Protein AF-A0A7Y3U0F1-F1 (afdb_monomer_lite)

Secondary structure (DSSP, 8-state):
------EEEESSEEEE-SEEEE-SSS-EEEEESEEEE-TTEEEE--SSSSPPPEEEEE--------S--TTSEEEEEEEEEEEESS-EEEESSEEEEEEEES---EEE---SS-----TTSHHHHHHHTTTTTSEEEEEEEEEEEEEE-TT-EEEESS-EEEEEEEEEEEEE--SS-BSEEEEEEEEEEEEEEEE-SEEEESS-EEEEEEEEEEEEEEE-PBPBTTB-EEEEEEEEEEEEEEEE-TT-EEEESS-EEEEEEEEEEEEEEE--B-PPP-----PPPPP---

Structure (mmCIF, N/CA/C/O backbone):
data_AF-A0A7Y3U0F1-F1
#
_entry.id   AF-A0A7Y3U0F1-F1
#
loop_
_atom_site.group_PDB
_atom_site.id
_atom_site.type_symbol
_atom_site.label_atom_id
_atom_site.label_alt_id
_atom_site.label_comp_id
_atom_site.label_asym_id
_atom_site.label_entity_id
_atom_site.label_seq_id
_atom_site.pdbx_PDB_ins_code
_atom_site.Cartn_x
_atom_site.Cartn_y
_atom_site.Cartn_z
_atom_site.occupancy
_atom_site.B_iso_or_equiv
_atom_site.auth_seq_id
_atom_site.auth_comp_id
_atom_site.auth_asym_id
_atom_site.auth_atom_id
_atom_site.pdbx_PDB_model_num
ATOM 1 N N . MET A 1 1 ? -2.266 -0.050 39.330 1.00 50.53 1 MET A N 1
ATOM 2 C CA . MET A 1 1 ? -1.447 0.175 38.129 1.00 50.53 1 MET A CA 1
ATOM 3 C C . MET A 1 1 ? -1.643 -1.052 37.270 1.00 50.53 1 MET A C 1
ATOM 5 O O . MET A 1 1 ? -1.088 -2.091 37.603 1.00 50.53 1 MET A O 1
ATOM 9 N N . THR A 1 2 ? -2.544 -0.980 36.297 1.00 53.41 2 THR A N 1
ATOM 10 C CA . THR A 1 2 ? -2.568 -1.939 35.190 1.00 53.41 2 THR A CA 1
ATOM 11 C C . THR A 1 2 ? -1.310 -1.678 34.367 1.00 53.41 2 THR A C 1
ATOM 13 O O . THR A 1 2 ? -0.956 -0.528 34.115 1.00 53.41 2 THR A O 1
ATOM 16 N N . THR A 1 3 ? -0.543 -2.724 34.095 1.00 60.25 3 THR A N 1
ATOM 17 C CA . THR A 1 3 ? 0.648 -2.648 33.249 1.00 60.25 3 THR A CA 1
ATOM 18 C C . THR A 1 3 ? 0.181 -2.730 31.804 1.00 60.25 3 THR A C 1
ATOM 20 O O . THR A 1 3 ? -0.265 -3.797 31.395 1.00 60.25 3 THR A O 1
ATOM 23 N N . SER A 1 4 ? 0.258 -1.617 31.077 1.00 75.25 4 SER A N 1
ATOM 24 C CA . SER A 1 4 ? 0.147 -1.614 29.616 1.00 75.25 4 SER A CA 1
ATOM 25 C C . SER A 1 4 ? 1.378 -2.335 29.043 1.00 75.25 4 SER A C 1
ATOM 27 O O . SER A 1 4 ? 2.484 -2.182 29.576 1.00 75.25 4 SER A O 1
ATOM 29 N N . ASN A 1 5 ? 1.172 -3.193 28.042 1.00 82.31 5 ASN A N 1
ATOM 30 C CA . ASN A 1 5 ? 2.247 -3.937 27.386 1.00 82.31 5 ASN A CA 1
ATOM 31 C C . ASN A 1 5 ? 2.184 -3.716 25.880 1.00 82.31 5 ASN A C 1
ATOM 33 O O . ASN A 1 5 ? 1.159 -3.999 25.267 1.00 82.31 5 ASN A O 1
ATOM 37 N N . ASP A 1 6 ? 3.303 -3.311 25.291 1.00 92.44 6 ASP A N 1
ATOM 38 C CA . ASP A 1 6 ? 3.421 -3.224 23.841 1.00 92.44 6 ASP A CA 1
ATOM 39 C C . ASP A 1 6 ? 3.623 -4.623 23.242 1.00 92.44 6 ASP A C 1
ATOM 41 O O . ASP A 1 6 ? 4.387 -5.443 23.768 1.00 92.44 6 ASP A O 1
ATOM 45 N N . LEU A 1 7 ? 2.959 -4.894 22.121 1.00 95.31 7 LEU A N 1
ATOM 46 C CA . LEU A 1 7 ? 3.062 -6.148 21.383 1.00 95.31 7 LEU A CA 1
ATOM 47 C C . LEU A 1 7 ? 3.432 -5.878 19.923 1.00 95.31 7 LEU A C 1
ATOM 49 O O . LEU A 1 7 ? 2.726 -5.175 19.205 1.00 95.31 7 LEU A O 1
ATOM 53 N N . LEU A 1 8 ? 4.521 -6.503 19.474 1.00 95.94 8 LEU A N 1
ATOM 54 C CA . LEU A 1 8 ? 4.950 -6.513 18.078 1.00 95.94 8 LEU A CA 1
ATOM 55 C C . LEU A 1 8 ? 4.838 -7.930 17.512 1.00 95.94 8 LEU A C 1
ATOM 57 O O . LEU A 1 8 ? 5.484 -8.857 18.005 1.00 95.94 8 LEU A O 1
ATOM 61 N N . LEU A 1 9 ? 4.056 -8.080 16.448 1.00 94.62 9 LEU A N 1
ATOM 62 C CA . LEU A 1 9 ? 3.980 -9.286 15.631 1.00 94.62 9 LEU A CA 1
ATOM 63 C C . LEU A 1 9 ? 4.680 -9.011 14.302 1.00 94.62 9 LEU A C 1
ATOM 65 O O . LEU A 1 9 ? 4.339 -8.056 13.613 1.00 94.62 9 LEU A O 1
ATOM 69 N N . THR A 1 10 ? 5.652 -9.842 13.932 1.00 94.19 10 THR A N 1
ATOM 70 C CA . THR A 1 10 ? 6.385 -9.692 12.670 1.00 94.19 10 THR A CA 1
ATOM 71 C C . THR A 1 10 ? 6.522 -11.024 11.945 1.00 94.19 10 THR A C 1
ATOM 73 O O . THR A 1 10 ? 6.704 -12.067 12.580 1.00 94.19 10 THR A O 1
ATOM 76 N N . GLY A 1 11 ? 6.433 -11.003 10.619 1.00 89.31 11 GLY A N 1
ATOM 77 C CA . GLY A 1 11 ? 6.634 -12.176 9.773 1.00 89.31 11 GLY A CA 1
ATOM 78 C C . GLY A 1 11 ? 6.435 -11.856 8.297 1.00 89.31 11 GLY A C 1
ATOM 79 O O . GLY A 1 11 ? 6.079 -10.742 7.949 1.00 89.31 11 GLY A O 1
ATOM 80 N N . ASP A 1 12 ? 6.632 -12.830 7.411 1.00 87.81 12 ASP A N 1
ATOM 81 C CA . ASP A 1 12 ? 6.326 -12.634 5.983 1.00 87.81 12 ASP A CA 1
ATOM 82 C C . ASP A 1 12 ? 4.816 -12.520 5.746 1.00 87.81 12 ASP A C 1
ATOM 84 O O . ASP A 1 12 ? 4.350 -11.693 4.964 1.00 87.81 12 ASP A O 1
ATOM 88 N N . ALA A 1 13 ? 4.049 -13.318 6.487 1.00 92.31 13 ALA A N 1
ATOM 89 C CA . ALA A 1 13 ? 2.604 -13.232 6.560 1.00 92.31 13 ALA A CA 1
ATOM 90 C C . ALA A 1 13 ? 2.150 -13.389 8.013 1.00 92.31 13 ALA A C 1
ATOM 92 O O . ALA A 1 13 ? 2.635 -14.272 8.727 1.00 92.31 13 ALA A O 1
ATOM 93 N N . VAL A 1 14 ? 1.199 -12.563 8.437 1.00 95.62 14 VAL A N 1
ATOM 94 C CA . VAL A 1 14 ? 0.548 -12.660 9.745 1.00 95.62 14 VAL A CA 1
ATOM 95 C C . VAL A 1 14 ? -0.943 -12.878 9.530 1.00 95.62 14 VAL A C 1
ATOM 97 O O . VAL A 1 14 ? -1.599 -12.131 8.808 1.00 95.62 14 VAL A O 1
ATOM 100 N N . ARG A 1 15 ? -1.475 -13.919 10.171 1.00 96.00 15 ARG A N 1
ATOM 101 C CA . ARG A 1 15 ? -2.895 -14.268 10.155 1.00 96.00 15 ARG A CA 1
ATOM 102 C C . ARG A 1 15 ? -3.401 -14.280 11.593 1.00 96.00 15 ARG A C 1
ATOM 104 O O . ARG A 1 15 ? -2.878 -15.043 12.403 1.00 96.00 15 ARG A O 1
ATOM 111 N N . ILE A 1 16 ? -4.382 -13.437 11.896 1.00 95.56 16 ILE A N 1
ATOM 112 C CA . ILE A 1 16 ? -5.037 -13.355 13.203 1.00 95.56 16 ILE A CA 1
ATOM 113 C C . ILE A 1 16 ? -6.504 -13.723 13.010 1.00 95.56 16 ILE A C 1
ATOM 115 O O . ILE A 1 16 ? -7.217 -13.070 12.252 1.00 95.56 16 ILE A O 1
ATOM 119 N N . GLU A 1 17 ? -6.940 -14.786 13.672 1.00 93.19 17 GLU A N 1
ATOM 120 C CA . GLU A 1 17 ? -8.292 -15.329 13.565 1.00 93.19 17 GLU A CA 1
ATOM 121 C C . GLU A 1 17 ? -8.727 -15.879 14.909 1.00 93.19 17 GLU A C 1
ATOM 123 O O . GLU A 1 17 ? -7.949 -16.592 15.545 1.00 93.19 17 GLU A O 1
ATOM 128 N N . GLY A 1 18 ? -9.978 -15.610 15.280 1.00 84.19 18 GLY A N 1
ATOM 129 C CA . GLY A 1 18 ? -10.584 -16.121 16.500 1.00 84.19 18 GLY A CA 1
ATOM 130 C C . GLY A 1 18 ? -9.912 -15.627 17.787 1.00 84.19 18 GLY A C 1
ATOM 131 O O . GLY A 1 18 ? -8.798 -16.016 18.131 1.00 84.19 18 GLY A O 1
ATOM 132 N N . GLY A 1 19 ? -10.654 -14.853 18.573 1.00 88.94 19 GLY A N 1
ATOM 133 C CA . GLY A 1 19 ? -10.256 -14.445 19.919 1.00 88.94 19 GLY A CA 1
ATOM 134 C C . GLY A 1 19 ? -9.631 -13.057 19.985 1.00 88.94 19 GLY A C 1
ATOM 135 O O . GLY A 1 19 ? -9.636 -12.306 19.011 1.00 88.94 19 GLY A O 1
ATOM 136 N N . ASP A 1 20 ? -9.101 -12.734 21.164 1.00 92.94 20 ASP A N 1
ATOM 137 C CA . ASP A 1 20 ? -8.814 -11.351 21.538 1.00 92.94 20 ASP A CA 1
ATOM 138 C C . ASP A 1 20 ? -7.311 -11.144 21.764 1.00 92.94 20 ASP A C 1
ATOM 140 O O . ASP A 1 20 ? -6.676 -11.866 22.542 1.00 92.94 20 ASP A O 1
ATOM 144 N N . ILE A 1 21 ? -6.742 -10.125 21.120 1.00 94.12 21 ILE A N 1
ATOM 145 C CA . ILE A 1 21 ? -5.421 -9.587 21.450 1.00 94.12 21 ILE A CA 1
ATOM 146 C C . ILE A 1 21 ? -5.638 -8.277 22.196 1.00 94.12 21 ILE A C 1
ATOM 148 O O . ILE A 1 21 ? -6.105 -7.301 21.613 1.00 94.12 21 ILE A O 1
ATOM 152 N N . VAL A 1 22 ? -5.279 -8.261 23.481 1.00 93.56 22 VAL A N 1
ATOM 153 C CA . VAL A 1 22 ? -5.485 -7.113 24.369 1.00 93.56 22 VAL A CA 1
ATOM 154 C C . VAL A 1 22 ? -4.154 -6.636 24.941 1.00 93.56 22 VAL A C 1
ATOM 156 O O . VAL A 1 22 ? -3.380 -7.444 25.457 1.00 93.56 22 VAL A O 1
ATOM 159 N N . THR A 1 23 ? -3.893 -5.331 24.862 1.00 93.25 23 THR A N 1
ATOM 160 C CA . THR A 1 23 ? -2.665 -4.702 25.392 1.00 93.25 23 THR A CA 1
ATOM 161 C C . THR A 1 23 ? -2.907 -3.802 26.612 1.00 93.25 23 THR A C 1
ATOM 163 O O . THR A 1 23 ? -1.944 -3.292 27.190 1.00 93.25 23 THR A O 1
ATOM 166 N N . ASP A 1 24 ? -4.169 -3.614 27.026 1.00 90.56 24 ASP A N 1
ATOM 167 C CA . ASP A 1 24 ? -4.594 -2.808 28.185 1.00 90.56 24 ASP A CA 1
ATOM 168 C C . ASP A 1 24 ? -4.010 -1.375 28.183 1.00 90.56 24 ASP A C 1
ATOM 170 O O . ASP A 1 24 ? -3.477 -0.893 29.190 1.00 90.56 24 ASP A O 1
ATOM 174 N N . GLY A 1 25 ? -4.084 -0.688 27.035 1.00 90.69 25 GLY A N 1
ATOM 175 C CA . GLY A 1 25 ? -3.514 0.653 26.831 1.00 90.69 25 GLY A CA 1
ATOM 176 C C . GLY A 1 25 ? -2.094 0.677 26.253 1.00 90.69 25 GLY A C 1
ATOM 177 O O . GLY A 1 25 ? -1.490 1.743 26.192 1.00 90.69 25 GLY A O 1
ATOM 178 N N . GLY A 1 26 ? -1.513 -0.477 25.907 1.00 93.81 26 GLY A N 1
ATOM 179 C CA . GLY A 1 26 ? -0.233 -0.572 25.186 1.00 93.81 26 GLY A CA 1
ATOM 180 C C . GLY A 1 26 ? -0.407 -0.579 23.672 1.00 93.81 26 GLY A C 1
ATOM 181 O O . GLY A 1 26 ? -1.515 -0.782 23.174 1.00 93.81 26 GLY A O 1
ATOM 182 N N . ASP A 1 27 ? 0.675 -0.400 22.928 1.00 96.56 27 ASP A N 1
ATOM 183 C CA . ASP A 1 27 ? 0.607 -0.406 21.467 1.00 96.56 27 ASP A CA 1
ATOM 184 C C . ASP A 1 27 ? 0.569 -1.839 20.912 1.00 96.56 27 ASP A C 1
ATOM 186 O O . ASP A 1 27 ? 1.259 -2.738 21.396 1.00 96.56 27 ASP A O 1
ATOM 190 N N . LEU A 1 28 ? -0.207 -2.060 19.850 1.00 97.62 28 LEU A N 1
ATOM 191 C CA . LEU A 1 28 ? -0.193 -3.296 19.068 1.00 97.62 28 LEU A CA 1
ATOM 192 C C . LEU A 1 28 ? 0.278 -2.982 17.654 1.00 97.62 28 LEU A C 1
ATOM 194 O O . LEU A 1 28 ? -0.382 -2.250 16.922 1.00 97.62 28 LEU A O 1
ATOM 198 N N . THR A 1 29 ? 1.408 -3.555 17.253 1.00 98.06 29 THR A N 1
ATOM 199 C CA . THR A 1 29 ? 1.950 -3.411 15.899 1.00 98.06 29 THR A CA 1
ATOM 200 C C . THR A 1 29 ? 2.061 -4.771 15.222 1.00 98.06 29 THR A C 1
ATOM 202 O O . THR A 1 29 ? 2.608 -5.719 15.785 1.00 98.06 29 THR A O 1
ATOM 205 N N . VAL A 1 30 ? 1.560 -4.862 13.993 1.00 97.62 30 VAL A N 1
ATOM 206 C CA . VAL A 1 30 ? 1.693 -6.024 13.114 1.00 97.62 30 VAL A CA 1
ATOM 207 C C . VAL A 1 30 ? 2.452 -5.596 11.867 1.00 97.62 30 VAL A C 1
ATOM 209 O O . VAL A 1 30 ? 1.999 -4.705 11.158 1.00 97.62 30 VAL A O 1
ATOM 212 N N . GLU A 1 31 ? 3.588 -6.230 11.583 1.00 96.75 31 GLU A N 1
ATOM 213 C CA . GLU A 1 31 ? 4.415 -5.938 10.408 1.00 96.75 31 GLU A CA 1
ATOM 214 C C . GLU A 1 31 ? 4.624 -7.193 9.559 1.00 96.75 31 GLU A C 1
ATOM 216 O O . GLU A 1 31 ? 5.234 -8.163 10.016 1.00 96.75 31 GLU A O 1
ATOM 221 N N . ALA A 1 32 ? 4.130 -7.185 8.321 1.00 93.81 32 ALA A N 1
ATOM 222 C CA . ALA A 1 32 ? 4.307 -8.300 7.389 1.00 93.81 32 ALA A CA 1
ATOM 223 C C . ALA A 1 32 ? 4.171 -7.877 5.924 1.00 93.81 32 ALA A C 1
ATOM 225 O O . ALA A 1 32 ? 3.792 -6.750 5.653 1.00 93.81 32 ALA A O 1
ATOM 226 N N . ALA A 1 33 ? 4.443 -8.754 4.956 1.00 90.81 33 ALA A N 1
ATOM 227 C CA . ALA A 1 33 ? 4.068 -8.478 3.563 1.00 90.81 33 ALA A CA 1
ATOM 228 C C . ALA A 1 33 ? 2.561 -8.703 3.339 1.00 90.81 33 ALA A C 1
ATOM 230 O O . ALA A 1 33 ? 1.914 -7.948 2.614 1.00 90.81 33 ALA A O 1
ATOM 231 N N . ALA A 1 34 ? 1.998 -9.712 4.012 1.00 94.25 34 ALA A N 1
ATOM 232 C CA . ALA A 1 34 ? 0.569 -10.006 4.014 1.00 94.25 34 ALA A CA 1
ATOM 233 C C . ALA A 1 34 ? 0.014 -10.035 5.446 1.00 94.25 34 ALA A C 1
ATOM 235 O O . ALA A 1 34 ? 0.485 -10.805 6.285 1.00 94.25 34 ALA A O 1
ATOM 236 N N . ILE A 1 35 ? -1.005 -9.225 5.723 1.00 97.88 35 ILE A N 1
ATOM 237 C CA . ILE A 1 35 ? -1.707 -9.175 7.009 1.00 97.88 35 ILE A CA 1
ATOM 238 C C . ILE A 1 35 ? -3.166 -9.549 6.777 1.00 97.88 35 ILE A C 1
ATOM 240 O O . ILE A 1 35 ? -3.856 -8.936 5.968 1.00 97.88 35 ILE A O 1
ATOM 244 N N . TYR A 1 36 ? -3.644 -10.539 7.518 1.00 97.94 36 TYR A N 1
ATOM 245 C CA . TYR A 1 36 ? -5.044 -10.935 7.521 1.00 97.94 36 TYR A CA 1
ATOM 246 C C . TYR A 1 36 ? -5.585 -10.912 8.949 1.00 97.94 36 TYR A C 1
ATOM 248 O O . TYR A 1 36 ? -5.035 -11.580 9.830 1.00 97.94 36 TYR A O 1
ATOM 256 N N . VAL A 1 37 ? -6.670 -10.169 9.162 1.00 97.38 37 VAL A N 1
ATOM 257 C CA . VAL A 1 37 ? -7.433 -10.130 10.414 1.00 97.38 37 VAL A CA 1
ATOM 258 C C . VAL A 1 37 ? -8.853 -10.606 10.111 1.00 97.38 37 VAL A C 1
ATOM 260 O O . VAL A 1 37 ? -9.645 -9.903 9.481 1.00 97.38 37 VAL A O 1
ATOM 263 N N . GLY A 1 38 ? -9.127 -11.849 10.490 1.00 92.69 38 GLY A N 1
ATOM 264 C CA . GLY A 1 38 ? -10.311 -12.589 10.066 1.00 92.69 38 GLY A CA 1
ATOM 265 C C . GLY A 1 38 ? -11.421 -12.666 11.100 1.00 92.69 38 GLY A C 1
ATOM 266 O O . GLY A 1 38 ? -11.477 -11.902 12.063 1.00 92.69 38 GLY A O 1
ATOM 267 N N . GLU A 1 39 ? -12.311 -13.629 10.870 1.00 88.69 39 GLU A N 1
ATOM 268 C CA . GLU A 1 39 ? -13.545 -13.821 11.626 1.00 88.69 39 GLU A CA 1
ATOM 269 C C . GLU A 1 39 ? -13.311 -13.911 13.141 1.00 88.69 39 GLU A C 1
ATOM 271 O O . GLU A 1 39 ? -12.427 -14.628 13.628 1.00 88.69 39 GLU A O 1
ATOM 276 N N . ALA A 1 40 ? -14.140 -13.170 13.882 1.00 86.25 40 ALA A N 1
ATOM 277 C CA . ALA A 1 40 ? -14.180 -13.155 15.343 1.00 86.25 40 ALA A CA 1
ATOM 278 C C . ALA A 1 40 ? -12.853 -12.776 16.027 1.00 86.25 40 ALA A C 1
ATOM 280 O O . ALA A 1 40 ? -12.649 -13.126 17.192 1.00 86.25 40 ALA A O 1
ATOM 281 N N . ALA A 1 41 ? -11.952 -12.085 15.322 1.00 96.00 41 ALA A N 1
ATOM 282 C CA . ALA A 1 41 ? -10.780 -11.472 15.929 1.00 96.00 41 ALA A CA 1
ATOM 283 C C . ALA A 1 41 ? -11.146 -10.111 16.543 1.00 96.00 41 ALA A C 1
ATOM 285 O O . ALA A 1 41 ? -11.730 -9.258 15.869 1.00 96.00 41 ALA A O 1
ATOM 286 N N . GLU A 1 42 ? -10.758 -9.887 17.798 1.00 96.94 42 GLU A N 1
ATOM 287 C CA . GLU A 1 42 ? -10.769 -8.565 18.425 1.00 96.94 42 GLU A CA 1
ATOM 288 C C . GLU A 1 42 ? -9.328 -8.115 18.696 1.00 96.94 42 GLU A C 1
ATOM 290 O O . GLU A 1 42 ? -8.587 -8.769 19.430 1.00 96.94 42 GLU A O 1
ATOM 295 N N . LEU A 1 43 ? -8.915 -6.988 18.113 1.00 97.19 43 LEU A N 1
ATOM 296 C CA . LEU A 1 43 ? -7.647 -6.338 18.452 1.00 97.19 43 LEU A CA 1
ATOM 297 C C . LEU A 1 43 ? -7.964 -5.103 19.286 1.00 97.19 43 LEU A C 1
ATOM 299 O O . LEU A 1 43 ? -8.553 -4.152 18.773 1.00 97.19 43 LEU A O 1
ATOM 303 N N . ASN A 1 44 ? -7.597 -5.121 20.563 1.00 96.31 44 ASN A N 1
ATOM 304 C CA . ASN A 1 44 ? -8.012 -4.106 21.517 1.00 96.31 44 ASN A CA 1
ATOM 305 C C . ASN A 1 44 ? -6.820 -3.517 22.273 1.00 96.31 44 ASN A C 1
ATOM 307 O O . ASN A 1 44 ? -6.224 -4.154 23.141 1.00 96.31 44 ASN A O 1
ATOM 311 N N . THR A 1 45 ? -6.499 -2.268 21.959 1.00 95.94 45 THR A N 1
ATOM 312 C CA . THR A 1 45 ? -5.456 -1.503 22.645 1.00 95.94 45 THR A CA 1
ATOM 313 C C . THR A 1 45 ? -6.002 -0.504 23.659 1.00 95.94 45 THR A C 1
ATOM 315 O O . THR A 1 45 ? -5.250 0.292 24.219 1.00 95.94 45 THR A O 1
ATOM 318 N N . GLN A 1 46 ? -7.305 -0.541 23.939 1.00 92.62 46 GLN A N 1
ATOM 319 C CA . GLN A 1 46 ? -7.954 0.280 24.961 1.00 92.62 46 GLN A CA 1
ATOM 320 C C . GLN A 1 46 ? -7.814 -0.373 26.348 1.00 92.62 46 GLN A C 1
ATOM 322 O O . GLN A 1 46 ? -7.571 -1.574 26.464 1.00 92.62 46 GLN A O 1
ATOM 327 N N . GLY A 1 47 ? -7.998 0.403 27.424 1.00 80.69 47 GLY A N 1
ATOM 328 C CA . GLY A 1 47 ? -8.137 -0.159 28.784 1.00 80.69 47 GLY A CA 1
ATOM 329 C C . GLY A 1 47 ? -7.008 0.117 29.788 1.00 80.69 47 GLY A C 1
ATOM 330 O O . GLY A 1 47 ? -6.931 -0.554 30.820 1.00 80.69 47 GLY A O 1
ATOM 331 N N . GLY A 1 48 ? -6.170 1.128 29.548 1.00 77.06 48 GLY A N 1
ATOM 332 C CA . GLY A 1 48 ? -5.120 1.581 30.468 1.00 77.06 48 GLY A CA 1
ATOM 333 C C . GLY A 1 48 ? -5.428 2.909 31.171 1.00 77.06 48 GLY A C 1
ATOM 334 O O . GLY A 1 48 ? -6.578 3.259 31.436 1.00 77.06 48 GLY A O 1
ATOM 335 N N . SER A 1 49 ? -4.374 3.670 31.492 1.00 79.06 49 SER A N 1
ATOM 336 C CA . SER A 1 49 ? -4.513 5.102 31.811 1.00 79.06 49 SER A CA 1
ATOM 337 C C . SER A 1 49 ? -4.826 5.948 30.574 1.00 79.06 49 SER A C 1
ATOM 339 O O . SER A 1 49 ? -5.375 7.036 30.719 1.00 79.06 49 SER A O 1
ATOM 341 N N . GLU A 1 50 ? -4.459 5.441 29.395 1.00 87.31 50 GLU A N 1
ATOM 342 C CA . GLU A 1 50 ? -4.669 6.008 28.060 1.00 87.31 50 GLU A CA 1
ATOM 343 C C . GLU A 1 50 ? -4.911 4.841 27.079 1.00 87.31 50 GLU A C 1
ATOM 345 O O . GLU A 1 50 ? -4.585 3.693 27.402 1.00 87.31 50 GLU A O 1
ATOM 350 N N . ASP A 1 51 ? -5.507 5.123 25.917 1.00 93.31 51 ASP A N 1
ATOM 351 C CA . ASP A 1 51 ? -5.717 4.129 24.857 1.00 93.31 51 ASP A CA 1
ATOM 352 C C . ASP A 1 51 ? -4.475 4.051 23.953 1.00 93.31 51 ASP A C 1
ATOM 354 O O . ASP A 1 51 ? -4.002 5.078 23.464 1.00 93.31 51 ASP A O 1
ATOM 358 N N . GLY A 1 52 ? -3.962 2.841 23.708 1.00 94.81 52 GLY A N 1
ATOM 359 C CA . GLY A 1 52 ? -2.780 2.612 22.869 1.00 94.81 52 GLY A CA 1
ATOM 360 C C . GLY A 1 52 ? -3.087 2.650 21.370 1.00 94.81 52 GLY A C 1
ATOM 361 O O . GLY A 1 52 ? -4.247 2.582 20.952 1.00 94.81 52 GLY A O 1
ATOM 362 N N . GLN A 1 53 ? -2.059 2.722 20.530 1.00 97.06 53 GLN A N 1
ATOM 363 C CA . GLN A 1 53 ? -2.186 2.679 19.074 1.00 97.06 53 GLN A CA 1
ATOM 364 C C . GLN A 1 53 ? -2.249 1.240 18.548 1.00 97.06 53 GLN A C 1
ATOM 366 O O . GLN A 1 53 ? -1.507 0.364 18.986 1.00 97.06 53 GLN A O 1
ATOM 371 N N . LEU A 1 54 ? -3.077 1.021 17.528 1.00 98.38 54 LEU A N 1
ATOM 372 C CA . LEU A 1 54 ? -3.057 -0.178 16.698 1.00 98.38 54 LEU A CA 1
ATOM 373 C C . LEU A 1 54 ? -2.465 0.150 15.322 1.00 98.38 54 LEU A C 1
ATOM 375 O O . LEU A 1 54 ? -2.987 1.017 14.623 1.00 98.38 54 LEU A O 1
ATOM 379 N N . ALA A 1 55 ? -1.410 -0.558 14.918 1.00 98.50 55 ALA A N 1
ATOM 380 C CA . ALA A 1 55 ? -0.753 -0.397 13.624 1.00 98.50 55 ALA A CA 1
ATOM 381 C C . ALA A 1 55 ? -0.688 -1.720 12.844 1.00 98.50 55 ALA A C 1
ATOM 383 O O . ALA A 1 55 ? -0.140 -2.708 13.332 1.00 98.50 55 ALA A O 1
ATOM 384 N N . LEU A 1 56 ? -1.208 -1.729 11.615 1.00 98.56 56 LEU A N 1
ATOM 385 C CA . LEU A 1 56 ? -1.059 -2.816 10.646 1.00 98.56 56 LEU A CA 1
ATOM 386 C C . LEU A 1 56 ? -0.196 -2.313 9.484 1.00 98.56 56 LEU A C 1
ATOM 388 O O . LEU A 1 56 ? -0.675 -1.570 8.631 1.00 98.56 56 LEU A O 1
ATOM 392 N N . ASN A 1 57 ? 1.074 -2.706 9.454 1.00 98.06 57 ASN A N 1
ATOM 393 C CA . ASN A 1 57 ? 2.066 -2.199 8.513 1.00 98.06 57 ASN A CA 1
ATOM 394 C C . ASN A 1 57 ? 2.439 -3.281 7.494 1.00 98.06 57 ASN A C 1
ATOM 396 O O . ASN A 1 57 ? 3.244 -4.170 7.787 1.00 98.06 57 ASN A O 1
ATOM 400 N N . ALA A 1 58 ? 1.903 -3.188 6.277 1.00 96.62 58 ALA A N 1
ATOM 401 C CA . ALA A 1 58 ? 2.358 -4.018 5.176 1.00 96.62 58 ALA A CA 1
ATOM 402 C C . ALA A 1 58 ? 3.636 -3.446 4.540 1.00 96.62 58 ALA A C 1
ATOM 404 O O . ALA A 1 58 ? 3.675 -2.273 4.139 1.00 96.62 58 ALA A O 1
ATOM 405 N N . ARG A 1 59 ? 4.697 -4.260 4.463 1.00 93.75 59 ARG A N 1
ATOM 406 C CA . ARG A 1 59 ? 6.027 -3.876 3.957 1.00 93.75 59 ARG A CA 1
ATOM 407 C C . ARG A 1 59 ? 6.684 -5.004 3.157 1.00 93.75 59 ARG A C 1
ATOM 409 O O . ARG A 1 59 ? 6.516 -6.169 3.511 1.00 93.75 59 ARG A O 1
ATOM 416 N N . PRO A 1 60 ? 7.487 -4.690 2.121 1.00 88.25 60 PRO A N 1
ATOM 417 C CA . PRO A 1 60 ? 8.295 -5.690 1.442 1.00 88.25 60 PRO A CA 1
ATOM 418 C C . PRO A 1 60 ? 9.275 -6.322 2.431 1.00 88.25 60 PRO A C 1
ATOM 420 O O . PRO A 1 60 ? 10.169 -5.653 2.951 1.00 88.25 60 PRO A O 1
ATOM 423 N N . MET A 1 61 ? 9.125 -7.620 2.672 1.00 74.75 61 MET A N 1
ATOM 424 C CA . MET A 1 61 ? 10.089 -8.395 3.446 1.00 74.75 61 MET A CA 1
ATOM 425 C C . MET A 1 61 ? 11.235 -8.738 2.493 1.00 74.75 61 MET A C 1
ATOM 427 O O . MET A 1 61 ? 11.049 -9.449 1.509 1.00 74.75 61 MET A O 1
ATOM 431 N N . GLY A 1 62 ? 12.374 -8.072 2.696 1.00 59.47 62 GLY A N 1
ATOM 432 C CA . GLY A 1 62 ? 13.386 -7.846 1.663 1.00 59.47 62 GLY A CA 1
ATOM 433 C C . GLY A 1 62 ? 13.821 -9.077 0.858 1.00 59.47 62 GLY A C 1
ATOM 434 O O . GLY A 1 62 ? 14.011 -10.172 1.385 1.00 59.47 62 GLY A O 1
ATOM 435 N N . PHE A 1 63 ? 14.096 -8.855 -0.428 1.00 52.06 63 PHE A N 1
ATOM 436 C CA . PHE A 1 63 ? 14.936 -9.744 -1.221 1.00 52.06 63 PHE A CA 1
ATOM 437 C C . PHE A 1 63 ? 16.398 -9.322 -1.049 1.00 52.06 63 PHE A C 1
ATOM 439 O O . PHE A 1 63 ? 16.743 -8.154 -1.203 1.00 52.06 63 PHE A O 1
ATOM 446 N N . LEU A 1 64 ? 17.283 -10.278 -0.758 1.00 37.88 64 LEU A N 1
ATOM 447 C CA . LEU A 1 64 ? 18.727 -10.046 -0.779 1.00 37.88 64 LEU A CA 1
ATOM 448 C C . LEU A 1 64 ? 19.170 -9.748 -2.221 1.00 37.88 64 LEU A C 1
ATOM 450 O O . LEU A 1 64 ? 19.443 -10.688 -2.966 1.00 37.88 64 LEU A O 1
ATOM 454 N N . ASN A 1 65 ? 19.276 -8.478 -2.629 1.00 41.62 65 ASN A N 1
ATOM 455 C CA . ASN A 1 65 ? 20.268 -8.091 -3.633 1.00 41.62 65 ASN A CA 1
ATOM 456 C C . ASN A 1 65 ? 20.545 -6.587 -3.726 1.00 41.62 65 ASN A C 1
ATOM 458 O O . ASN A 1 65 ? 19.671 -5.730 -3.706 1.00 41.62 65 ASN A O 1
ATOM 462 N N . SER A 1 66 ? 21.837 -6.304 -3.855 1.00 34.09 66 SER A N 1
ATOM 463 C CA . SER A 1 66 ? 22.457 -4.990 -3.819 1.00 34.09 66 SER A CA 1
ATOM 464 C C . SER A 1 66 ? 22.292 -4.206 -5.125 1.00 34.09 66 SER A C 1
ATOM 466 O O . SER A 1 66 ? 22.884 -4.602 -6.126 1.00 34.09 66 SER A O 1
ATOM 468 N N . GLY A 1 67 ? 21.636 -3.043 -5.049 1.00 37.94 67 GLY A N 1
ATOM 469 C CA . GLY A 1 67 ? 21.905 -1.819 -5.823 1.00 37.94 67 GLY A CA 1
ATOM 470 C C . GLY A 1 67 ? 21.764 -1.853 -7.360 1.00 37.94 67 GLY A C 1
ATOM 471 O O . GLY A 1 67 ? 21.815 -2.898 -7.998 1.00 37.94 67 GLY A O 1
ATOM 472 N N . PRO A 1 68 ? 21.632 -0.684 -8.014 1.00 39.16 68 PRO A N 1
ATOM 473 C CA . PRO A 1 68 ? 21.505 -0.612 -9.466 1.00 39.16 68 PRO A CA 1
ATOM 474 C C . PRO A 1 68 ? 22.838 -0.963 -10.141 1.00 39.16 68 PRO A C 1
ATOM 476 O O . PRO A 1 68 ? 23.774 -0.160 -10.187 1.00 39.16 68 PRO A O 1
ATOM 479 N N . ALA A 1 69 ? 22.942 -2.177 -10.685 1.00 39.62 69 ALA A N 1
ATOM 480 C CA . ALA A 1 69 ? 24.066 -2.559 -11.522 1.00 39.62 69 ALA A CA 1
ATOM 481 C C . ALA A 1 69 ? 23.774 -2.189 -12.979 1.00 39.62 69 ALA A C 1
ATOM 483 O O . ALA A 1 69 ? 22.960 -2.792 -13.677 1.00 39.62 69 ALA A O 1
ATOM 484 N N . ASN A 1 70 ? 24.507 -1.187 -13.441 1.00 44.50 70 ASN A N 1
ATOM 485 C CA . ASN A 1 70 ? 24.686 -0.850 -14.841 1.00 44.50 70 ASN A CA 1
ATOM 486 C C . ASN A 1 70 ? 24.991 -2.129 -15.660 1.00 44.50 70 ASN A C 1
ATOM 488 O O . ASN A 1 70 ? 26.058 -2.728 -15.498 1.00 44.50 70 ASN A O 1
ATOM 492 N N . GLY A 1 71 ? 24.060 -2.522 -16.545 1.00 44.88 71 GLY A N 1
ATOM 493 C CA . GLY A 1 71 ? 24.261 -3.550 -17.582 1.00 44.88 71 GLY A CA 1
ATOM 494 C C . GLY A 1 71 ? 23.369 -4.795 -17.510 1.00 44.88 71 GLY A C 1
ATOM 495 O O . GLY A 1 71 ? 23.593 -5.726 -18.279 1.00 44.88 71 GLY A O 1
ATOM 496 N N . PHE A 1 72 ? 22.384 -4.829 -16.614 1.00 66.56 72 PHE A N 1
ATOM 497 C CA . PHE A 1 72 ? 21.663 -6.051 -16.249 1.00 66.56 72 PHE A CA 1
ATOM 498 C C . PHE A 1 72 ? 20.144 -5.904 -16.399 1.00 66.56 72 PHE A C 1
ATOM 500 O O . PHE A 1 72 ? 19.635 -4.792 -16.556 1.00 66.56 72 PHE A O 1
ATOM 507 N N . VAL A 1 73 ? 19.441 -7.041 -16.409 1.00 68.44 73 VAL A N 1
ATOM 508 C CA . VAL A 1 73 ? 17.983 -7.068 -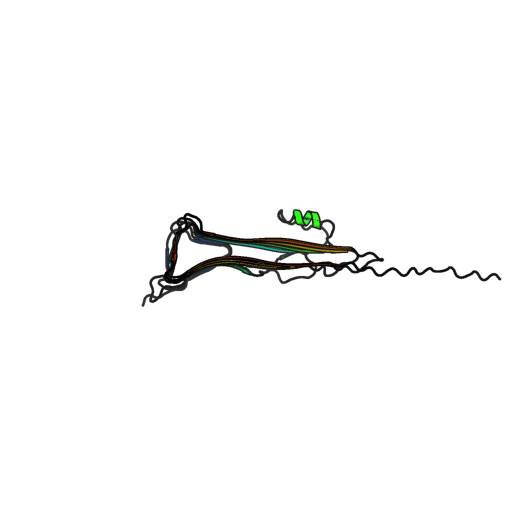16.251 1.00 68.44 73 VAL A CA 1
ATOM 509 C C . VAL A 1 73 ? 17.696 -6.826 -14.766 1.00 68.44 73 VAL A C 1
ATOM 511 O O . VAL A 1 73 ? 18.081 -7.647 -13.932 1.00 68.44 73 VAL A O 1
ATOM 514 N N . ASP A 1 74 ? 17.083 -5.689 -14.453 1.00 74.00 74 ASP A N 1
ATOM 515 C CA . ASP A 1 74 ? 16.578 -5.327 -13.124 1.00 74.00 74 ASP A CA 1
ATOM 516 C C . ASP A 1 74 ? 15.129 -5.813 -13.006 1.00 74.00 74 ASP A C 1
ATOM 518 O O . ASP A 1 74 ? 14.290 -5.432 -13.824 1.00 74.00 74 ASP A O 1
ATOM 522 N N . VAL A 1 75 ? 14.836 -6.693 -12.046 1.00 75.25 75 VAL A N 1
ATOM 523 C CA . VAL A 1 75 ? 13.476 -7.204 -11.823 1.00 75.25 75 VAL A CA 1
ATOM 524 C C . VAL A 1 75 ? 13.070 -6.978 -10.373 1.00 75.25 75 VAL A C 1
ATOM 526 O O . VAL A 1 75 ? 13.723 -7.469 -9.448 1.00 75.25 75 VAL A O 1
ATOM 529 N N . GLY A 1 76 ? 11.954 -6.277 -10.187 1.00 80.06 76 GLY A N 1
ATOM 530 C CA . GLY A 1 76 ? 11.289 -6.092 -8.901 1.00 80.06 76 GLY A CA 1
ATOM 531 C C . GLY A 1 76 ? 9.846 -6.573 -8.991 1.00 80.06 76 GLY A C 1
ATOM 532 O O . GLY A 1 76 ? 9.110 -6.128 -9.869 1.00 80.06 76 GLY A O 1
ATOM 533 N N . LEU A 1 77 ? 9.465 -7.492 -8.106 1.00 83.19 77 LEU A N 1
ATOM 534 C CA . LEU A 1 77 ? 8.099 -7.991 -7.956 1.00 83.19 77 LEU A CA 1
ATOM 535 C C . LEU A 1 77 ? 7.705 -7.797 -6.496 1.00 83.19 77 LEU A C 1
ATOM 537 O O . LEU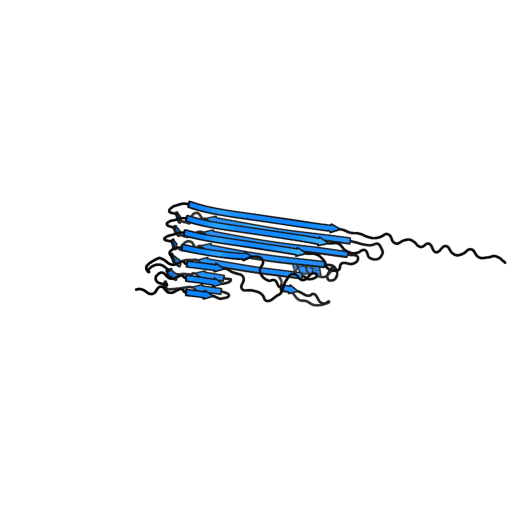 A 1 77 ? 8.330 -8.387 -5.615 1.00 83.19 77 LEU A O 1
ATOM 541 N N . PHE A 1 78 ? 6.701 -6.966 -6.251 1.00 86.94 78 PHE A N 1
ATOM 542 C CA . PHE A 1 78 ? 6.252 -6.624 -4.907 1.00 86.94 78 PHE A CA 1
ATOM 543 C C . PHE A 1 78 ? 4.743 -6.801 -4.820 1.00 86.94 78 PHE A C 1
ATOM 545 O O . PHE A 1 78 ? 4.013 -6.350 -5.698 1.00 86.94 78 PHE A O 1
ATOM 552 N N . ASP A 1 79 ? 4.289 -7.477 -3.778 1.00 90.25 79 ASP A N 1
ATOM 553 C CA . ASP A 1 79 ? 2.875 -7.726 -3.544 1.00 90.25 79 ASP A CA 1
ATOM 554 C C . ASP A 1 79 ? 2.622 -7.591 -2.046 1.00 90.25 79 ASP A C 1
ATOM 556 O O . ASP A 1 79 ? 3.253 -8.291 -1.248 1.00 90.25 79 ASP A O 1
ATOM 560 N N . LEU A 1 80 ? 1.784 -6.627 -1.675 1.00 94.69 80 LEU A N 1
ATOM 561 C CA . LEU A 1 80 ? 1.397 -6.349 -0.300 1.00 94.69 80 LEU A CA 1
ATOM 562 C C . LEU A 1 80 ? -0.111 -6.457 -0.161 1.00 94.69 80 LEU A C 1
ATOM 564 O O . LEU A 1 80 ? -0.857 -5.943 -0.993 1.00 94.69 80 LEU A O 1
ATOM 568 N N . SER A 1 81 ? -0.562 -7.048 0.940 1.00 96.44 81 SER A N 1
ATOM 569 C CA . SER A 1 81 ? -1.989 -7.164 1.210 1.00 96.44 81 SER A CA 1
ATOM 570 C C . SER A 1 81 ? -2.299 -6.957 2.685 1.00 96.44 81 SER A C 1
ATOM 572 O O . SER A 1 81 ? -1.653 -7.552 3.548 1.00 96.44 81 SER A O 1
ATOM 574 N N . ILE A 1 82 ? -3.301 -6.130 2.974 1.00 98.62 82 ILE A N 1
ATOM 575 C CA . ILE A 1 82 ? -3.942 -6.055 4.287 1.00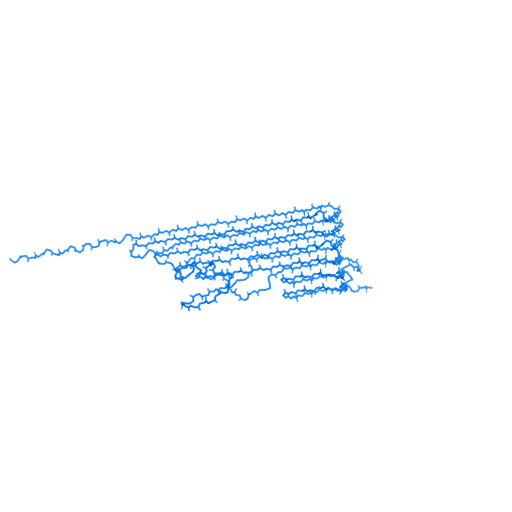 98.62 82 ILE A CA 1
ATOM 576 C C . ILE A 1 82 ? -5.424 -6.335 4.088 1.00 98.62 82 ILE A C 1
ATOM 578 O O . ILE A 1 82 ? -6.099 -5.603 3.371 1.00 98.62 82 ILE A O 1
ATOM 582 N N . VAL A 1 83 ? -5.937 -7.370 4.741 1.00 98.50 83 VAL A N 1
ATOM 583 C CA . VAL A 1 83 ? -7.356 -7.726 4.693 1.00 98.50 83 VAL A CA 1
ATOM 584 C C . VAL A 1 83 ? -7.901 -7.787 6.111 1.00 98.50 83 VAL A C 1
ATOM 586 O O . VAL A 1 83 ? -7.383 -8.523 6.951 1.00 98.50 83 VAL A O 1
ATOM 589 N N . ILE A 1 84 ? -8.956 -7.021 6.371 1.00 98.19 84 ILE A N 1
ATOM 590 C CA . ILE A 1 84 ? -9.715 -7.048 7.623 1.00 98.19 84 ILE A CA 1
ATOM 591 C C . ILE A 1 84 ? -11.141 -7.457 7.263 1.00 98.19 84 ILE A C 1
ATOM 593 O O . ILE A 1 84 ? -11.873 -6.640 6.722 1.00 98.19 84 ILE A O 1
ATOM 597 N N . GLU A 1 85 ? -11.544 -8.704 7.512 1.00 95.62 85 GLU A N 1
ATOM 598 C CA . GLU A 1 85 ? -12.839 -9.217 7.028 1.00 95.62 85 GLU A CA 1
ATOM 599 C C . GLU A 1 85 ? -13.989 -8.957 8.008 1.00 95.62 85 GLU A C 1
ATOM 601 O O . GLU A 1 85 ? -14.826 -8.083 7.777 1.00 95.62 85 GLU A O 1
ATOM 606 N N . GLU A 1 86 ? -14.029 -9.717 9.103 1.00 94.94 86 GLU A N 1
ATOM 607 C CA . GLU A 1 86 ? -15.096 -9.691 10.113 1.00 94.94 86 GLU A CA 1
ATOM 608 C C . GLU A 1 86 ? -14.497 -9.527 11.519 1.00 94.94 86 GLU A C 1
ATOM 610 O O . GLU A 1 86 ? -14.818 -10.257 12.460 1.00 94.94 86 GLU A O 1
ATOM 615 N N . ALA A 1 87 ? -13.562 -8.585 11.636 1.00 97.19 87 ALA A N 1
ATOM 616 C CA . ALA A 1 87 ? -12.835 -8.300 12.865 1.00 97.19 87 ALA A CA 1
ATOM 617 C C . ALA A 1 87 ? -13.271 -6.977 13.501 1.00 97.19 87 ALA A C 1
ATOM 619 O O . ALA A 1 87 ? -13.729 -6.050 12.822 1.00 97.19 87 ALA A O 1
ATOM 620 N N . GLU A 1 88 ? -13.072 -6.871 14.812 1.00 97.88 88 GLU A N 1
ATOM 621 C CA . GLU A 1 88 ? -13.255 -5.628 15.551 1.00 97.88 88 GLU A CA 1
ATOM 622 C C . GLU A 1 88 ? -11.904 -5.084 16.026 1.00 97.88 88 GLU A C 1
ATOM 624 O O . GLU A 1 88 ? -11.169 -5.730 16.768 1.00 97.88 88 GLU A O 1
ATOM 629 N N . LEU A 1 89 ? -11.570 -3.875 15.586 1.00 98.25 89 LEU A N 1
ATOM 630 C CA . LEU A 1 89 ? -10.363 -3.153 15.961 1.00 98.25 89 LEU A CA 1
ATOM 631 C C . LEU A 1 89 ? -10.760 -2.010 16.901 1.00 98.25 89 LEU A C 1
ATOM 633 O O . LEU A 1 89 ? -11.574 -1.164 16.530 1.00 98.25 89 LEU A O 1
ATOM 637 N N . LYS A 1 90 ? -10.204 -1.978 18.113 1.00 98.19 90 LYS A N 1
ATOM 638 C CA . LYS A 1 90 ? -10.462 -0.958 19.139 1.00 98.19 90 LYS A CA 1
ATOM 639 C C . LYS A 1 90 ? -9.142 -0.352 19.583 1.00 98.19 90 LYS A C 1
ATOM 641 O O . LYS A 1 90 ? -8.298 -1.066 20.114 1.00 98.19 90 LYS A O 1
ATOM 646 N N . ALA A 1 91 ? -8.962 0.947 19.383 1.00 97.81 91 ALA A N 1
ATOM 647 C CA . ALA A 1 91 ? -7.710 1.607 19.735 1.00 97.81 91 ALA A CA 1
ATOM 648 C C . ALA A 1 91 ? -7.886 3.078 20.109 1.00 97.81 91 ALA A C 1
ATOM 650 O O . ALA A 1 91 ? -8.970 3.644 19.956 1.00 97.81 91 ALA A O 1
ATOM 651 N N . GLY A 1 92 ? -6.800 3.690 20.580 1.00 97.44 92 GLY A N 1
ATOM 652 C CA . GLY A 1 92 ? -6.629 5.137 20.600 1.00 97.44 92 GLY A CA 1
ATOM 653 C C . GLY A 1 92 ? -6.597 5.661 19.172 1.00 97.44 92 GLY A C 1
ATOM 654 O O . GLY A 1 92 ? -7.530 6.311 18.718 1.00 97.44 92 GLY A O 1
ATOM 655 N N . ASN A 1 93 ? -5.569 5.264 18.424 1.00 98.19 93 ASN A N 1
ATOM 656 C CA . ASN A 1 93 ? -5.470 5.503 16.985 1.00 98.19 93 ASN A CA 1
ATOM 657 C C . ASN A 1 93 ? -5.370 4.178 16.233 1.00 98.19 93 ASN A C 1
ATOM 659 O O . ASN A 1 93 ? -4.721 3.246 16.712 1.00 98.19 93 ASN A O 1
ATOM 663 N N . ILE A 1 94 ? -5.958 4.115 15.040 1.00 98.75 94 ILE A N 1
ATOM 664 C CA . ILE A 1 94 ? -5.811 2.982 14.122 1.00 98.75 94 ILE A CA 1
ATOM 665 C C . ILE A 1 94 ? -5.025 3.454 12.901 1.00 98.75 94 ILE A C 1
ATOM 667 O O . ILE A 1 94 ? -5.438 4.391 12.218 1.00 98.75 94 ILE A O 1
ATOM 671 N N . VAL A 1 95 ? -3.905 2.794 12.622 1.00 98.69 95 VAL A N 1
ATOM 672 C CA . VAL A 1 95 ? -3.056 3.044 11.454 1.00 98.69 95 VAL A CA 1
ATOM 673 C C . VAL A 1 95 ? -2.973 1.765 10.632 1.00 98.69 95 VAL A C 1
ATOM 675 O O . VAL A 1 95 ? -2.542 0.726 11.123 1.00 98.69 95 VAL A O 1
ATOM 678 N N . ILE A 1 96 ? -3.396 1.830 9.377 1.00 98.75 96 ILE A N 1
ATOM 679 C CA . ILE A 1 96 ? -3.327 0.728 8.420 1.00 98.75 96 ILE A CA 1
ATOM 680 C C . ILE A 1 96 ? -2.525 1.235 7.241 1.00 98.75 96 ILE A C 1
ATOM 682 O O . ILE A 1 96 ? -2.920 2.207 6.609 1.00 98.75 96 ILE A O 1
ATOM 686 N N . ASP A 1 97 ? -1.387 0.615 6.970 1.00 98.31 97 ASP A N 1
ATOM 687 C CA . ASP A 1 97 ? -0.399 1.218 6.096 1.00 98.31 97 ASP A CA 1
ATOM 688 C C . ASP A 1 97 ? 0.307 0.181 5.225 1.00 98.31 97 ASP A C 1
ATOM 690 O O . ASP A 1 97 ? 1.099 -0.621 5.717 1.00 98.31 97 ASP A O 1
ATOM 694 N N . ALA A 1 98 ? 0.068 0.216 3.917 1.00 97.69 98 ALA A N 1
ATOM 695 C CA . ALA A 1 98 ? 0.778 -0.606 2.940 1.00 97.69 98 ALA A CA 1
ATOM 696 C C . ALA A 1 98 ? 1.752 0.269 2.147 1.00 97.69 98 ALA A C 1
ATOM 698 O O . ALA A 1 98 ? 1.325 1.179 1.440 1.00 97.69 98 ALA A O 1
ATOM 699 N N . ARG A 1 99 ? 3.067 0.016 2.258 1.00 96.44 99 ARG A N 1
ATOM 700 C CA . ARG A 1 99 ? 4.074 0.840 1.564 1.00 96.44 99 ARG A CA 1
ATOM 701 C C . ARG A 1 99 ? 5.138 0.055 0.838 1.00 96.44 99 ARG A C 1
ATOM 703 O O . ARG A 1 99 ? 5.839 -0.757 1.435 1.00 96.44 99 ARG A O 1
ATOM 710 N N . ILE A 1 100 ? 5.344 0.420 -0.421 1.00 93.25 100 ILE A N 1
ATOM 711 C CA . ILE A 1 100 ? 6.431 -0.051 -1.278 1.00 93.25 100 ILE A CA 1
ATOM 712 C C . ILE A 1 100 ? 7.235 1.179 -1.688 1.00 93.25 100 ILE A C 1
ATOM 714 O O . ILE A 1 100 ? 6.839 1.887 -2.604 1.00 93.25 100 ILE A O 1
ATOM 718 N N . ILE A 1 101 ? 8.351 1.454 -1.012 1.00 92.12 101 ILE A N 1
ATOM 719 C CA . ILE A 1 101 ? 9.206 2.615 -1.311 1.00 92.12 101 ILE A CA 1
ATOM 720 C C . ILE A 1 101 ? 10.575 2.107 -1.732 1.00 92.12 101 ILE A C 1
ATOM 722 O O . ILE A 1 101 ? 11.355 1.686 -0.880 1.00 92.12 101 ILE A O 1
ATOM 726 N N . ASP A 1 102 ? 10.822 2.110 -3.043 1.00 87.00 102 ASP A N 1
ATOM 727 C CA . ASP A 1 102 ? 12.072 1.690 -3.686 1.00 87.00 102 ASP A CA 1
ATOM 728 C C . ASP A 1 102 ? 12.808 0.530 -2.965 1.00 87.00 102 ASP A C 1
ATOM 730 O O . ASP A 1 102 ? 13.989 0.654 -2.629 1.00 87.00 102 ASP A O 1
ATOM 734 N N . PRO A 1 103 ? 12.127 -0.609 -2.707 1.00 80.56 103 PRO A N 1
ATOM 735 C CA . PRO A 1 103 ? 12.741 -1.749 -2.032 1.00 80.56 103 PRO A CA 1
ATOM 736 C C . PRO A 1 103 ? 13.861 -2.380 -2.873 1.00 80.56 103 PRO A C 1
ATOM 738 O O . PRO A 1 103 ? 13.926 -2.209 -4.097 1.00 80.56 103 PRO A O 1
ATOM 741 N N . ASP A 1 104 ? 14.716 -3.158 -2.203 1.00 76.19 104 ASP A N 1
ATOM 742 C CA . ASP A 1 104 ? 15.802 -3.914 -2.834 1.00 76.19 104 ASP A CA 1
ATOM 743 C C . ASP A 1 104 ? 15.283 -4.868 -3.929 1.00 76.19 104 ASP A C 1
ATOM 745 O O . ASP A 1 104 ? 14.189 -5.436 -3.838 1.00 76.19 104 ASP A O 1
ATOM 749 N N . ARG A 1 105 ? 16.082 -5.042 -4.991 1.00 72.44 105 ARG A N 1
ATOM 750 C CA . ARG A 1 105 ? 15.672 -5.685 -6.255 1.00 72.44 105 ARG A CA 1
ATOM 751 C C . ARG A 1 105 ? 16.606 -6.812 -6.648 1.00 72.44 105 ARG A C 1
ATOM 753 O O . ARG A 1 105 ? 17.779 -6.827 -6.278 1.00 72.44 105 ARG A O 1
ATOM 760 N N . SER A 1 106 ? 16.107 -7.742 -7.459 1.00 63.88 106 SER A N 1
ATOM 761 C CA . SER A 1 106 ? 16.928 -8.830 -7.981 1.00 63.88 106 SER A CA 1
ATOM 762 C C . SER A 1 106 ? 17.619 -8.423 -9.280 1.00 63.88 106 SER A C 1
ATOM 764 O O . SER A 1 106 ? 16.985 -7.960 -10.229 1.00 63.88 106 SER A O 1
ATOM 766 N N . LEU A 1 107 ? 18.929 -8.658 -9.345 1.00 63.41 107 LEU A N 1
ATOM 767 C CA . LEU A 1 107 ? 19.717 -8.498 -10.561 1.00 63.41 107 LEU A CA 1
ATOM 768 C C . LEU A 1 107 ? 19.903 -9.859 -11.230 1.00 63.41 107 LEU A C 1
ATOM 770 O O . LEU A 1 107 ? 20.531 -10.755 -10.660 1.00 63.41 107 LEU A O 1
ATOM 774 N N . ILE A 1 108 ? 19.424 -10.007 -12.467 1.00 58.62 108 ILE A N 1
ATOM 775 C CA . ILE A 1 108 ? 19.676 -11.215 -13.257 1.00 58.62 108 ILE A CA 1
ATOM 776 C C . ILE A 1 108 ? 20.838 -10.957 -14.210 1.00 58.62 108 ILE A C 1
ATOM 778 O O . ILE A 1 108 ? 20.774 -10.131 -15.128 1.00 58.62 108 ILE A O 1
ATOM 782 N N . ARG A 1 109 ? 21.914 -11.721 -14.014 1.00 52.72 109 ARG A N 1
ATOM 783 C CA . ARG A 1 109 ? 23.030 -11.782 -14.950 1.00 52.72 109 ARG A CA 1
ATOM 784 C C . ARG A 1 109 ? 22.741 -12.814 -16.033 1.00 52.72 109 ARG A C 1
ATOM 786 O O . ARG A 1 109 ? 22.781 -14.014 -15.787 1.00 52.72 109 ARG A O 1
ATOM 793 N N . LEU A 1 110 ? 22.483 -12.331 -17.245 1.00 50.72 110 LEU A N 1
ATOM 794 C CA . LEU A 1 110 ? 22.411 -13.165 -18.441 1.00 50.72 110 LEU A CA 1
ATOM 795 C C . LEU A 1 110 ? 23.837 -13.469 -18.918 1.00 50.72 110 LEU A C 1
ATOM 797 O O . LEU A 1 110 ? 24.348 -12.829 -19.836 1.00 50.72 110 LEU A O 1
ATOM 801 N N . ASP A 1 111 ? 24.507 -14.424 -18.273 1.00 44.34 111 ASP A N 1
ATOM 802 C CA . ASP A 1 111 ? 25.689 -15.029 -18.884 1.00 44.34 111 ASP A CA 1
ATOM 803 C C . ASP A 1 111 ? 25.218 -15.902 -20.060 1.00 44.34 111 ASP A C 1
ATOM 805 O O . ASP A 1 111 ? 24.218 -16.613 -19.981 1.00 44.34 111 ASP A O 1
ATOM 809 N N . SER A 1 112 ? 25.890 -15.754 -21.200 1.00 39.84 112 SER A N 1
ATOM 810 C CA . SER A 1 112 ? 25.489 -16.292 -22.500 1.00 39.84 112 SER A CA 1
ATOM 811 C C . SER A 1 112 ? 25.014 -17.750 -22.443 1.00 39.84 112 SER A C 1
ATOM 813 O O . SER A 1 112 ? 25.824 -18.659 -22.263 1.00 39.84 112 SER A O 1
ATOM 815 N N . GLY A 1 113 ? 23.723 -17.949 -22.709 1.00 42.19 113 GLY A N 1
ATOM 816 C CA . GLY A 1 113 ? 23.114 -19.251 -22.956 1.00 42.19 113 GLY A CA 1
ATOM 817 C C . GLY A 1 113 ? 22.508 -19.888 -21.709 1.00 42.19 113 GLY A C 1
ATOM 818 O O . GLY A 1 113 ? 23.215 -20.497 -20.915 1.00 42.19 113 GLY A O 1
ATOM 819 N N . ASN A 1 114 ? 21.174 -19.870 -21.658 1.00 38.38 114 ASN A N 1
ATOM 820 C CA . ASN A 1 114 ? 20.336 -20.708 -20.798 1.00 38.38 114 ASN A CA 1
ATOM 821 C C . ASN A 1 114 ? 20.062 -20.168 -19.379 1.00 38.38 114 ASN A C 1
ATOM 823 O O . ASN A 1 114 ? 20.445 -20.769 -18.380 1.00 38.38 114 ASN A O 1
ATOM 827 N N . ALA A 1 115 ? 19.323 -19.059 -19.292 1.00 41.28 115 ALA A N 1
ATOM 828 C CA . ALA A 1 115 ? 18.591 -18.697 -18.080 1.00 41.28 115 ALA A CA 1
ATOM 829 C C . ALA A 1 115 ? 17.092 -18.923 -18.331 1.00 41.28 115 ALA A C 1
ATOM 831 O O . ALA A 1 115 ? 16.431 -18.103 -18.962 1.00 41.28 115 ALA A O 1
ATOM 832 N N . THR A 1 116 ? 16.562 -20.062 -17.885 1.00 37.50 116 THR A N 1
ATOM 833 C CA . THR A 1 116 ? 15.114 -20.298 -17.788 1.00 37.50 116 THR A CA 1
ATOM 834 C C . THR A 1 116 ? 14.553 -19.436 -16.667 1.00 37.50 116 THR A C 1
ATOM 836 O O . THR A 1 116 ? 14.920 -19.625 -15.508 1.00 37.50 116 THR A O 1
ATOM 839 N N . VAL A 1 117 ? 13.667 -18.502 -17.009 1.00 44.06 117 VAL A N 1
ATOM 840 C CA . VAL A 1 117 ? 12.981 -17.634 -16.051 1.00 44.06 117 VAL A CA 1
ATOM 841 C C . VAL A 1 117 ? 11.470 -17.839 -16.208 1.00 44.06 117 VAL A C 1
ATOM 843 O O . VAL A 1 117 ? 10.962 -17.786 -17.321 1.00 44.06 117 VAL A O 1
ATOM 846 N N . ASN A 1 118 ? 10.773 -18.145 -15.109 1.00 40.34 118 ASN A N 1
ATOM 847 C CA . ASN A 1 118 ? 9.369 -18.574 -15.097 1.00 40.34 118 ASN A CA 1
ATOM 848 C C . ASN A 1 118 ? 8.381 -17.508 -15.625 1.00 40.34 118 ASN A C 1
ATOM 850 O O . ASN A 1 118 ? 8.395 -16.361 -15.178 1.00 40.34 118 ASN A O 1
ATOM 854 N N . SER A 1 119 ? 7.508 -17.960 -16.535 1.00 38.59 119 SER A N 1
ATOM 855 C CA . SER A 1 119 ? 6.157 -17.544 -16.988 1.00 38.59 119 SER A CA 1
ATOM 856 C C . SER A 1 119 ? 5.697 -16.073 -16.990 1.00 38.59 119 SER A C 1
ATOM 858 O O . SER A 1 119 ? 4.999 -15.682 -17.918 1.00 38.59 119 SER A O 1
ATOM 860 N N . GLY A 1 120 ? 6.043 -15.229 -16.014 1.00 40.56 120 GLY A N 1
ATOM 861 C CA . GLY A 1 120 ? 5.752 -13.782 -16.069 1.00 40.56 120 GLY A CA 1
ATOM 862 C C . GLY A 1 120 ? 6.720 -13.015 -16.977 1.00 40.56 120 GLY A C 1
ATOM 863 O O . GLY A 1 120 ? 6.434 -11.917 -17.448 1.00 40.56 120 GLY A O 1
ATOM 864 N N . ILE A 1 121 ? 7.873 -13.628 -17.245 1.00 50.84 121 ILE A N 1
ATOM 865 C CA . ILE A 1 121 ? 8.983 -13.037 -17.986 1.00 50.84 121 ILE A CA 1
ATOM 866 C C . ILE A 1 121 ? 8.911 -13.397 -19.478 1.00 50.84 121 ILE A C 1
ATOM 868 O O . ILE A 1 121 ? 9.526 -12.701 -20.270 1.00 50.84 121 ILE A O 1
ATOM 872 N N . ASP A 1 122 ? 8.066 -14.339 -19.915 1.00 46.25 122 ASP A N 1
ATOM 873 C CA . ASP A 1 122 ? 7.986 -14.813 -21.313 1.00 46.25 122 ASP A CA 1
ATOM 874 C C . ASP A 1 122 ? 7.724 -13.704 -22.356 1.00 46.25 122 ASP A C 1
ATOM 876 O O . ASP A 1 122 ? 8.294 -13.732 -23.449 1.00 46.25 122 ASP A O 1
ATOM 880 N N . ALA A 1 123 ? 6.940 -12.672 -22.018 1.00 45.25 123 ALA A N 1
ATOM 881 C CA . ALA A 1 123 ? 6.725 -11.513 -22.895 1.00 45.25 123 ALA A CA 1
ATOM 882 C C . ALA A 1 123 ? 7.978 -10.624 -23.021 1.00 45.25 123 ALA A C 1
ATOM 884 O O . ALA A 1 123 ? 8.262 -10.090 -24.094 1.00 45.25 123 ALA A O 1
ATOM 885 N N . ALA A 1 124 ? 8.760 -10.504 -21.943 1.00 45.94 124 ALA A N 1
ATOM 886 C CA . ALA A 1 124 ? 10.070 -9.868 -21.975 1.00 45.94 124 ALA A CA 1
ATOM 887 C C . ALA A 1 124 ? 11.112 -10.789 -22.643 1.00 45.94 124 ALA A C 1
ATOM 889 O O . ALA A 1 124 ? 11.941 -10.297 -23.404 1.00 45.94 124 ALA A O 1
ATOM 890 N N . VAL A 1 125 ? 11.046 -12.117 -22.446 1.00 48.97 125 VAL A N 1
ATOM 891 C CA . VAL A 1 125 ? 11.984 -13.103 -23.022 1.00 48.97 125 VAL A CA 1
ATOM 892 C C . VAL A 1 125 ? 11.870 -13.184 -24.536 1.00 48.97 125 VAL A C 1
ATOM 894 O O . VAL A 1 125 ? 12.896 -13.191 -25.213 1.00 48.97 125 VAL A O 1
ATOM 897 N N . GLY A 1 126 ? 10.654 -13.126 -25.086 1.00 50.00 126 GLY A N 1
ATOM 898 C CA . GLY A 1 126 ? 10.450 -13.064 -26.537 1.00 50.00 126 GLY A CA 1
ATOM 899 C C . GLY A 1 126 ? 11.139 -11.861 -27.202 1.00 50.00 126 GLY A C 1
ATOM 900 O O . GLY A 1 126 ? 11.529 -11.936 -28.365 1.00 50.00 126 GLY A O 1
ATOM 901 N N . PHE A 1 127 ? 11.355 -10.768 -26.458 1.00 47.62 127 PHE A N 1
ATOM 902 C CA . PHE A 1 127 ? 12.170 -9.622 -26.879 1.00 47.62 127 PHE A CA 1
ATOM 903 C C . PHE A 1 127 ? 13.674 -9.801 -26.550 1.00 47.62 127 PHE A C 1
ATOM 905 O O . PHE A 1 127 ? 14.532 -9.265 -27.255 1.00 47.62 127 PHE A O 1
ATOM 912 N N . LEU A 1 128 ? 14.012 -10.571 -25.504 1.00 48.19 128 LEU A N 1
ATOM 913 C CA . LEU A 1 128 ? 15.371 -10.803 -24.983 1.00 48.19 128 LEU A CA 1
ATOM 914 C C . LEU A 1 128 ? 16.244 -11.727 -25.849 1.00 48.19 128 LEU A C 1
ATOM 916 O O . LEU A 1 128 ? 17.455 -11.497 -25.915 1.00 48.19 128 LEU A O 1
ATOM 920 N N . GLU A 1 129 ? 15.686 -12.745 -26.516 1.00 50.00 129 GLU A N 1
ATOM 921 C CA . GLU A 1 129 ? 16.492 -13.753 -27.240 1.00 50.00 129 GLU A CA 1
ATOM 922 C C . GLU A 1 129 ? 17.325 -13.168 -28.405 1.00 50.00 129 GLU A C 1
ATOM 924 O O . GLU A 1 129 ? 18.319 -13.764 -28.819 1.00 50.00 129 GLU A O 1
ATOM 929 N N . GLY A 1 130 ? 16.991 -11.966 -28.896 1.00 46.38 130 GLY A N 1
ATOM 930 C CA . GLY A 1 130 ? 17.716 -11.292 -29.983 1.00 46.38 130 GLY A CA 1
ATOM 931 C C . GLY A 1 130 ? 18.738 -10.218 -29.573 1.00 46.38 130 GLY A C 1
ATOM 932 O O . GLY A 1 130 ? 19.471 -9.738 -30.439 1.00 46.38 130 GLY A O 1
ATOM 933 N N . LEU A 1 131 ? 18.788 -9.788 -28.301 1.00 50.03 131 LEU A N 1
ATOM 934 C CA . LEU A 1 131 ? 19.407 -8.499 -27.912 1.00 50.03 131 LEU A CA 1
ATOM 935 C C . LEU A 1 131 ? 20.384 -8.559 -26.716 1.00 50.03 131 LEU A C 1
ATOM 937 O O . LEU A 1 131 ? 20.892 -7.517 -26.289 1.00 50.03 131 LEU A O 1
ATOM 941 N N . SER A 1 132 ? 20.697 -9.757 -26.206 1.00 48.31 132 SER A N 1
ATOM 942 C CA . SER A 1 132 ? 21.331 -10.004 -24.892 1.00 48.31 132 SER A CA 1
ATOM 943 C C . SER A 1 132 ? 22.737 -9.416 -24.648 1.00 48.31 132 SER A C 1
ATOM 945 O O . SER A 1 132 ? 23.280 -9.595 -23.563 1.00 48.31 132 SER A O 1
ATOM 947 N N . LEU A 1 133 ? 23.358 -8.731 -25.616 1.00 53.03 133 LEU A N 1
ATOM 948 C CA . LEU A 1 133 ? 24.708 -8.151 -25.484 1.00 53.03 133 LEU A CA 1
ATOM 949 C C . LEU A 1 133 ? 24.753 -6.615 -25.504 1.00 53.03 133 LEU A C 1
ATOM 951 O O . LEU A 1 133 ? 25.821 -6.042 -25.295 1.00 53.03 133 LEU A O 1
ATOM 955 N N . PHE A 1 134 ? 23.625 -5.942 -25.757 1.00 62.97 134 PHE A N 1
ATOM 956 C CA . PHE A 1 134 ? 23.591 -4.494 -26.016 1.00 62.97 134 PHE A CA 1
ATOM 957 C C . PHE A 1 134 ? 22.427 -3.758 -25.325 1.00 62.97 134 PHE A C 1
ATOM 959 O O . PHE A 1 134 ? 22.144 -2.600 -25.652 1.00 62.97 134 PHE A O 1
ATOM 966 N N . GLY A 1 135 ? 21.738 -4.438 -24.404 1.00 70.06 135 GLY A N 1
ATOM 967 C CA . GLY A 1 135 ? 20.492 -3.992 -23.783 1.00 70.06 135 GLY A CA 1
ATOM 968 C C . GLY A 1 135 ? 20.618 -3.607 -22.303 1.00 70.06 135 GLY A C 1
ATOM 969 O O . GLY A 1 135 ? 21.481 -4.125 -21.603 1.00 70.06 135 GLY A O 1
ATOM 970 N N . SER A 1 136 ? 19.735 -2.735 -21.816 1.00 76.88 136 SER A N 1
ATOM 971 C CA . SER A 1 136 ? 19.424 -2.546 -20.390 1.00 76.88 136 SER A CA 1
ATOM 972 C C . SER A 1 136 ? 17.913 -2.646 -20.223 1.00 76.88 136 SER A C 1
ATOM 974 O O . SER A 1 136 ? 17.178 -2.022 -20.990 1.00 76.88 136 SER A O 1
ATOM 976 N N . ILE A 1 137 ? 17.454 -3.482 -19.291 1.00 77.81 137 ILE A N 1
ATOM 977 C CA . ILE A 1 137 ? 16.031 -3.776 -19.110 1.00 77.81 137 ILE A CA 1
ATOM 978 C C . ILE A 1 137 ? 15.689 -3.659 -17.628 1.00 77.81 137 ILE A C 1
ATOM 980 O O . ILE A 1 137 ? 16.406 -4.217 -16.807 1.00 77.81 137 ILE A O 1
ATOM 984 N N . SER A 1 138 ? 14.609 -2.958 -17.289 1.00 83.25 138 SER A N 1
ATOM 985 C CA . SER A 1 138 ? 14.048 -2.948 -15.932 1.00 83.25 138 SER A CA 1
ATOM 986 C C . SER A 1 138 ? 12.566 -3.295 -15.999 1.00 83.25 138 SER A C 1
ATOM 988 O O . SER A 1 138 ? 11.836 -2.716 -16.805 1.00 83.25 138 SER A O 1
ATOM 990 N N . VAL A 1 139 ? 12.138 -4.266 -15.197 1.00 83.00 139 VAL A N 1
ATOM 991 C CA . VAL A 1 139 ? 10.745 -4.693 -15.055 1.00 83.00 139 VAL A CA 1
ATOM 992 C C . VAL A 1 139 ? 10.375 -4.597 -13.583 1.00 83.00 139 VAL A C 1
ATOM 994 O O . VAL A 1 139 ? 10.819 -5.407 -12.773 1.00 83.00 139 VAL A O 1
ATOM 997 N N . LEU A 1 140 ? 9.559 -3.605 -13.246 1.00 86.31 140 LEU A N 1
ATOM 998 C CA . LEU A 1 140 ? 9.036 -3.396 -11.903 1.00 86.31 140 LEU A CA 1
ATOM 999 C C . LEU A 1 140 ? 7.527 -3.618 -11.918 1.00 86.31 140 LEU A C 1
ATOM 1001 O O . LEU A 1 140 ? 6.805 -2.893 -12.602 1.00 86.31 140 LEU A O 1
ATOM 1005 N N . LEU A 1 141 ? 7.065 -4.616 -11.171 1.00 87.75 141 LEU A N 1
ATOM 1006 C CA . LEU A 1 141 ? 5.652 -4.876 -10.925 1.00 87.75 141 LEU A CA 1
ATOM 1007 C C . LEU A 1 141 ? 5.405 -4.732 -9.423 1.00 87.75 141 LEU A C 1
ATOM 1009 O O . LEU A 1 141 ? 6.075 -5.398 -8.632 1.00 87.75 141 LEU A O 1
ATOM 1013 N N . ALA A 1 142 ? 4.468 -3.874 -9.030 1.00 91.56 142 ALA A N 1
ATOM 1014 C CA . ALA A 1 142 ? 4.061 -3.747 -7.637 1.00 91.56 142 ALA A CA 1
ATOM 1015 C C . ALA A 1 142 ? 2.538 -3.702 -7.491 1.00 91.56 142 ALA A C 1
ATOM 1017 O O . ALA A 1 142 ? 1.869 -2.978 -8.228 1.00 91.56 142 ALA A O 1
ATOM 1018 N N . SER A 1 143 ? 2.009 -4.448 -6.527 1.00 94.19 143 SER A N 1
ATOM 1019 C CA . SER A 1 143 ? 0.631 -4.322 -6.052 1.00 94.19 143 SER A CA 1
ATOM 1020 C C . SER A 1 143 ? 0.640 -4.080 -4.552 1.00 94.19 143 SER A C 1
ATOM 1022 O O . SER A 1 143 ? 1.446 -4.668 -3.830 1.00 94.19 143 SER A O 1
ATOM 1024 N N . ALA A 1 144 ? -0.238 -3.204 -4.093 1.00 96.69 144 ALA A N 1
ATOM 1025 C CA . ALA A 1 144 ? -0.551 -3.054 -2.688 1.00 96.69 144 ALA A CA 1
ATOM 1026 C C . ALA A 1 144 ? -2.062 -2.895 -2.554 1.00 96.69 144 ALA A C 1
ATOM 1028 O O . ALA A 1 144 ? -2.643 -1.961 -3.110 1.00 96.69 144 ALA A O 1
ATOM 1029 N N . ASP A 1 145 ? -2.692 -3.792 -1.809 1.00 97.75 145 ASP A N 1
ATOM 1030 C CA . ASP A 1 145 ? -4.142 -3.850 -1.678 1.00 97.75 145 ASP A CA 1
ATOM 1031 C C . ASP A 1 145 ? -4.537 -3.835 -0.196 1.00 97.75 145 ASP A C 1
ATOM 1033 O O . ASP A 1 145 ? -4.068 -4.650 0.600 1.00 97.75 145 ASP A O 1
ATOM 1037 N N . ILE A 1 146 ? -5.399 -2.890 0.180 1.00 98.69 146 ILE A N 1
ATOM 1038 C CA . ILE A 1 146 ? -6.007 -2.812 1.511 1.00 98.69 146 ILE A CA 1
ATOM 1039 C C . ILE A 1 146 ? -7.511 -3.016 1.362 1.00 98.69 146 ILE A C 1
ATOM 1041 O O . ILE A 1 146 ? -8.187 -2.244 0.682 1.00 98.69 146 ILE A O 1
ATOM 1045 N N . GLU A 1 147 ? -8.036 -4.033 2.031 1.00 98.56 147 GLU A N 1
ATOM 1046 C CA . GLU A 1 147 ? -9.443 -4.409 1.999 1.00 98.56 147 GLU A CA 1
ATOM 1047 C C . GLU A 1 147 ? -10.026 -4.356 3.414 1.00 98.56 147 GLU A C 1
ATOM 1049 O O . GLU A 1 147 ? -9.604 -5.097 4.306 1.00 98.56 147 GLU A O 1
ATOM 1054 N N . ILE A 1 148 ? -11.017 -3.486 3.616 1.00 98.56 148 ILE A N 1
ATOM 1055 C CA . ILE A 1 148 ? -11.837 -3.451 4.829 1.00 98.56 148 ILE A CA 1
ATOM 1056 C C . ILE A 1 148 ? -13.194 -4.059 4.493 1.00 98.56 148 ILE A C 1
ATOM 1058 O O . ILE A 1 148 ? -14.045 -3.407 3.885 1.00 98.56 148 ILE A O 1
ATOM 1062 N N . GLY A 1 149 ? -13.383 -5.306 4.905 1.00 97.94 149 GLY A N 1
ATOM 1063 C CA . GLY A 1 149 ? -14.586 -6.094 4.708 1.00 97.94 149 GLY A CA 1
ATOM 1064 C C . GLY A 1 149 ? -15.818 -5.478 5.362 1.00 97.94 149 GLY A C 1
ATOM 1065 O O . GLY A 1 149 ? -15.748 -4.652 6.271 1.00 97.94 149 GLY A O 1
ATOM 1066 N N . LYS A 1 150 ? -16.984 -5.887 4.869 1.00 97.56 150 LYS A N 1
ATOM 1067 C CA . LYS A 1 150 ? -18.285 -5.308 5.225 1.00 97.56 150 LYS A CA 1
ATOM 1068 C C . LYS A 1 150 ? -18.633 -5.404 6.711 1.00 97.56 150 LYS A C 1
ATOM 1070 O O . LYS A 1 150 ? -19.262 -4.499 7.258 1.00 97.56 150 LYS A O 1
ATOM 1075 N N . GLU A 1 151 ? -18.243 -6.497 7.357 1.00 97.38 151 GLU A N 1
ATOM 1076 C CA . GLU A 1 151 ? -18.543 -6.737 8.771 1.00 97.38 151 GLU A CA 1
ATOM 1077 C C . GLU A 1 151 ? -17.419 -6.248 9.700 1.00 97.38 151 GLU A C 1
ATOM 1079 O O . GLU A 1 151 ? -17.579 -6.272 10.923 1.00 97.38 151 GLU A O 1
ATOM 1084 N N . ALA A 1 152 ? -16.310 -5.746 9.143 1.00 98.06 152 ALA A N 1
ATOM 1085 C CA . ALA A 1 152 ? -15.226 -5.158 9.911 1.00 98.06 152 ALA A CA 1
ATOM 1086 C C . ALA A 1 152 ? -15.679 -3.883 10.635 1.00 98.06 152 ALA A C 1
ATOM 1088 O O . ALA A 1 152 ? -16.416 -3.047 10.093 1.00 98.06 152 ALA A O 1
ATOM 1089 N N . LYS A 1 153 ? -15.198 -3.710 11.867 1.00 98.38 153 LYS A N 1
ATOM 1090 C CA . LYS A 1 153 ? -15.485 -2.543 12.708 1.00 98.38 153 LYS A CA 1
ATOM 1091 C C . LYS A 1 153 ? -14.194 -1.959 13.245 1.00 98.38 153 LYS A C 1
ATOM 1093 O O . LYS A 1 153 ? -13.501 -2.604 14.021 1.00 98.38 153 LYS A O 1
ATOM 1098 N N . LEU A 1 154 ? -13.888 -0.734 12.849 1.00 98.56 154 LEU A N 1
ATOM 1099 C CA . LEU A 1 154 ? -12.722 0.009 13.308 1.00 98.56 154 LEU A CA 1
ATOM 1100 C C . LEU A 1 154 ? -13.211 1.139 14.206 1.00 98.56 154 LEU A C 1
ATOM 1102 O O . LEU A 1 154 ? -13.885 2.048 13.731 1.00 98.56 154 LEU A O 1
ATOM 1106 N N . ASN A 1 155 ? -12.887 1.070 15.493 1.00 98.50 155 ASN A N 1
ATOM 1107 C CA . ASN A 1 155 ? -13.301 2.028 16.509 1.00 98.50 155 ASN A CA 1
ATOM 1108 C C . ASN A 1 155 ? -12.062 2.676 17.144 1.00 98.50 155 ASN A C 1
ATOM 1110 O O . ASN A 1 155 ? -11.339 2.037 17.909 1.00 98.50 155 ASN A O 1
ATOM 1114 N N . ALA A 1 156 ? -11.835 3.952 16.844 1.00 98.00 156 ALA A N 1
ATOM 1115 C CA . ALA A 1 156 ? -10.746 4.755 17.382 1.00 98.00 156 ALA A CA 1
ATOM 1116 C C . ALA A 1 156 ? -11.284 5.878 18.283 1.00 98.00 156 ALA A C 1
ATOM 1118 O O . ALA A 1 156 ? -12.220 6.597 17.915 1.00 98.00 156 ALA A O 1
ATOM 1119 N N . THR A 1 157 ? -10.679 6.066 19.458 1.00 97.88 157 THR A N 1
ATOM 1120 C CA . THR A 1 157 ? -10.948 7.242 20.310 1.00 97.88 157 THR A CA 1
ATOM 1121 C C . THR A 1 157 ? -10.207 8.501 19.844 1.00 97.88 157 THR A C 1
ATOM 1123 O O . THR A 1 157 ? -10.493 9.584 20.344 1.00 97.88 157 THR A O 1
ATOM 1126 N N . GLY A 1 158 ? -9.325 8.372 18.853 1.00 97.69 158 GLY A N 1
ATOM 1127 C CA . GLY A 1 158 ? -8.678 9.430 18.079 1.00 97.69 158 GLY A CA 1
ATOM 1128 C C . GLY A 1 158 ? -8.914 9.227 16.580 1.00 97.69 158 GLY A C 1
ATOM 1129 O O . GLY A 1 158 ? -10.068 9.202 16.139 1.00 97.69 158 GLY A O 1
ATOM 1130 N N . ASP A 1 159 ? -7.833 9.071 15.810 1.00 98.44 159 ASP A N 1
ATOM 1131 C CA . ASP A 1 159 ? -7.843 9.003 14.343 1.00 98.44 159 ASP A CA 1
ATOM 1132 C C . ASP A 1 159 ? -7.905 7.566 13.791 1.00 98.44 159 ASP A C 1
ATOM 1134 O O . ASP A 1 159 ? -7.335 6.626 14.356 1.00 98.44 159 ASP A O 1
ATOM 1138 N N . ILE A 1 160 ? -8.493 7.422 12.598 1.00 98.81 160 ILE A N 1
ATOM 1139 C CA . ILE A 1 160 ? -8.295 6.263 11.714 1.00 98.81 160 ILE A CA 1
ATOM 1140 C C . ILE A 1 160 ? -7.544 6.732 10.465 1.00 98.81 160 ILE A C 1
ATOM 1142 O O . ILE A 1 160 ? -8.044 7.580 9.725 1.00 98.81 160 ILE A O 1
ATOM 1146 N N . ARG A 1 161 ? -6.364 6.163 10.200 1.00 98.75 161 ARG A N 1
ATOM 1147 C CA . ARG A 1 161 ? -5.575 6.407 8.983 1.00 98.75 161 ARG A CA 1
ATOM 1148 C C . ARG A 1 161 ? -5.379 5.114 8.202 1.00 98.75 161 ARG A C 1
ATOM 1150 O O . ARG A 1 161 ? -4.911 4.127 8.761 1.00 98.75 161 ARG A O 1
ATOM 1157 N N . ILE A 1 162 ? -5.745 5.133 6.925 1.00 98.75 162 ILE A N 1
ATOM 1158 C CA . ILE A 1 162 ? -5.587 4.032 5.977 1.00 98.75 162 ILE A CA 1
ATOM 1159 C C . ILE A 1 162 ? -4.785 4.561 4.791 1.00 98.75 162 ILE A C 1
ATOM 1161 O O . ILE A 1 162 ? -5.329 5.253 3.932 1.00 98.75 162 ILE A O 1
ATOM 1165 N N . ASP A 1 163 ? -3.499 4.239 4.764 1.00 98.50 163 ASP A N 1
ATOM 1166 C CA . ASP A 1 163 ? -2.534 4.744 3.798 1.00 98.50 163 ASP A CA 1
ATOM 1167 C C . ASP A 1 163 ? -2.024 3.609 2.899 1.00 98.5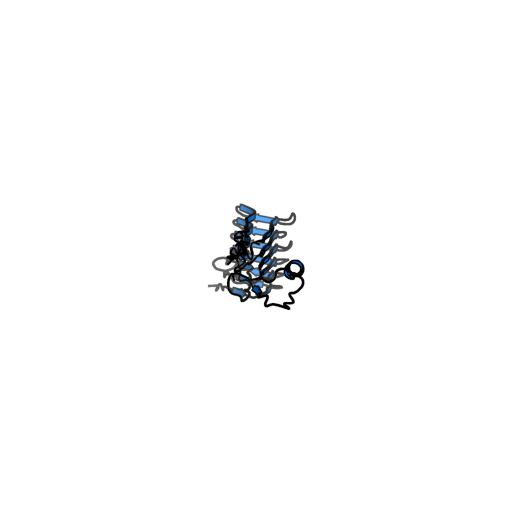0 163 ASP A C 1
ATOM 1169 O O . ASP A 1 163 ? -1.662 2.525 3.357 1.00 98.50 163 ASP A O 1
ATOM 1173 N N . ASN A 1 164 ? -1.986 3.848 1.591 1.00 98.12 164 ASN A N 1
ATOM 1174 C CA . ASN A 1 164 ? -1.427 2.915 0.618 1.00 98.12 164 ASN A CA 1
ATOM 1175 C C . ASN A 1 164 ? -0.504 3.658 -0.353 1.00 98.12 164 ASN A C 1
ATOM 1177 O O . ASN A 1 164 ? -0.973 4.387 -1.230 1.00 98.12 164 ASN A O 1
ATOM 1181 N N . GLU A 1 165 ? 0.808 3.500 -0.190 1.00 98.25 165 GLU A N 1
ATOM 1182 C CA . GLU A 1 165 ? 1.820 4.260 -0.926 1.00 98.25 165 GLU A CA 1
ATOM 1183 C C . GLU A 1 165 ? 2.770 3.348 -1.710 1.00 98.25 165 GLU A C 1
ATOM 1185 O O . GLU A 1 165 ? 3.455 2.489 -1.157 1.00 98.25 165 GLU A O 1
ATOM 1190 N N . ILE A 1 166 ? 2.879 3.591 -3.014 1.00 96.75 166 ILE A N 1
ATOM 1191 C CA . ILE A 1 166 ? 3.895 2.976 -3.867 1.00 96.75 166 ILE A CA 1
ATOM 1192 C C . ILE A 1 166 ? 4.765 4.076 -4.469 1.00 96.75 166 ILE A C 1
ATOM 1194 O O . ILE A 1 166 ? 4.287 4.920 -5.228 1.00 96.75 166 ILE A O 1
ATOM 1198 N N . GLU A 1 167 ? 6.062 4.034 -4.179 1.00 95.38 167 GLU A N 1
ATOM 1199 C CA . GLU A 1 167 ? 7.093 4.847 -4.813 1.00 95.38 167 GLU A CA 1
ATOM 1200 C C . GLU A 1 167 ? 8.143 3.949 -5.474 1.00 95.38 167 GLU A C 1
ATOM 1202 O O . GLU A 1 167 ? 8.806 3.162 -4.799 1.00 95.38 167 GLU A O 1
ATOM 1207 N N . LEU A 1 168 ? 8.294 4.058 -6.800 1.00 91.12 168 LEU A N 1
ATOM 1208 C CA . LEU A 1 168 ? 9.245 3.247 -7.570 1.00 91.12 168 LEU A CA 1
ATOM 1209 C C . LEU A 1 168 ? 10.043 4.063 -8.587 1.00 91.12 168 LEU A C 1
ATOM 1211 O O . LEU A 1 168 ? 9.488 4.842 -9.367 1.00 91.12 168 LEU A O 1
ATOM 1215 N N . THR A 1 169 ? 11.341 3.775 -8.663 1.00 88.75 169 THR A N 1
ATOM 1216 C CA . THR A 1 169 ? 12.289 4.412 -9.581 1.00 88.75 169 THR A CA 1
ATOM 1217 C C . THR A 1 169 ? 12.975 3.396 -10.498 1.00 88.75 169 THR A C 1
ATOM 1219 O O . THR A 1 169 ? 13.814 2.616 -10.059 1.00 88.75 169 THR A O 1
ATOM 1222 N N . ALA A 1 170 ? 12.715 3.421 -11.801 1.00 84.81 170 ALA A N 1
ATOM 1223 C CA . ALA A 1 170 ? 13.404 2.587 -12.790 1.00 84.81 170 ALA A CA 1
ATOM 1224 C C . ALA A 1 170 ? 14.362 3.424 -13.654 1.00 84.81 170 ALA A C 1
ATOM 1226 O O . ALA A 1 170 ? 13.950 4.381 -14.310 1.00 84.81 170 ALA A O 1
ATOM 1227 N N . ALA A 1 171 ? 15.643 3.055 -13.703 1.00 84.19 171 ALA A N 1
ATOM 1228 C CA . ALA A 1 171 ? 16.635 3.699 -14.563 1.00 84.19 171 ALA A CA 1
ATOM 1229 C C . ALA A 1 171 ? 17.362 2.655 -15.416 1.00 84.19 171 ALA A C 1
ATOM 1231 O O . ALA A 1 171 ? 17.945 1.706 -14.896 1.00 84.19 171 ALA A O 1
ATOM 1232 N N . MET A 1 172 ? 17.333 2.842 -16.735 1.00 84.50 172 MET A N 1
ATOM 1233 C CA . MET A 1 172 ? 17.844 1.884 -17.707 1.00 84.50 172 MET A CA 1
ATOM 1234 C C . MET A 1 172 ? 18.796 2.575 -18.681 1.00 84.50 172 MET A C 1
ATOM 1236 O O . MET A 1 172 ? 18.379 3.319 -19.576 1.00 84.50 172 MET A O 1
ATOM 1240 N N . GLU A 1 173 ? 20.088 2.290 -18.545 1.00 82.88 173 GLU A N 1
ATOM 1241 C CA . GLU A 1 173 ? 21.128 2.744 -19.464 1.00 82.88 173 GLU A CA 1
ATOM 1242 C C . GLU A 1 173 ? 22.110 1.597 -19.764 1.00 82.88 173 GLU A C 1
ATOM 1244 O O . GLU A 1 173 ? 22.774 1.082 -18.858 1.00 82.88 173 GLU A O 1
ATOM 1249 N N . PRO A 1 174 ? 22.246 1.172 -21.035 1.00 71.88 174 PRO A N 1
ATOM 1250 C CA . PRO A 1 174 ? 23.242 0.185 -21.423 1.00 71.88 174 PRO A CA 1
ATOM 1251 C C . PRO A 1 174 ? 24.654 0.690 -21.125 1.00 71.88 174 PRO A C 1
ATOM 1253 O O . PRO A 1 174 ? 25.121 1.665 -21.709 1.00 71.88 174 PRO A O 1
ATOM 1256 N N . THR A 1 175 ? 25.383 -0.022 -20.268 1.00 67.12 175 THR A N 1
ATOM 1257 C CA . THR A 1 175 ? 26.739 0.368 -19.836 1.00 67.12 175 THR A CA 1
ATOM 1258 C C . THR A 1 175 ? 27.753 0.334 -20.971 1.00 67.12 175 THR A C 1
ATOM 1260 O O . THR A 1 175 ? 28.687 1.133 -21.018 1.00 67.12 175 THR A O 1
ATOM 1263 N N . LYS A 1 176 ? 27.599 -0.631 -21.882 1.00 66.69 176 LYS A N 1
ATOM 1264 C CA . LYS A 1 176 ? 28.436 -0.801 -23.070 1.00 66.69 176 LYS A CA 1
ATOM 1265 C C . LYS A 1 176 ? 27.560 -1.274 -24.222 1.00 66.69 176 LYS A C 1
ATOM 1267 O O . LYS A 1 176 ? 27.198 -2.440 -24.291 1.00 66.69 176 LYS A O 1
ATOM 1272 N N . ALA A 1 177 ? 27.251 -0.365 -25.137 1.00 66.06 177 ALA A N 1
ATOM 1273 C CA . ALA A 1 177 ? 26.512 -0.664 -26.355 1.00 66.06 177 ALA A CA 1
ATOM 1274 C C . ALA A 1 177 ? 27.367 -0.287 -27.574 1.00 66.06 177 ALA A C 1
ATOM 1276 O O . ALA A 1 177 ? 27.799 0.861 -27.709 1.00 66.06 177 ALA A O 1
ATOM 1277 N N . TYR A 1 178 ? 27.655 -1.253 -28.448 1.00 69.31 178 TYR A N 1
ATOM 1278 C CA . TYR A 1 178 ? 28.499 -1.074 -29.631 1.00 69.31 178 TYR A CA 1
ATOM 1279 C C . TYR A 1 178 ? 27.708 -1.439 -30.883 1.00 69.31 178 TYR A C 1
ATOM 1281 O O . TYR A 1 178 ? 27.237 -2.562 -31.024 1.00 69.31 178 TYR A O 1
ATOM 1289 N N . GLY A 1 179 ? 27.577 -0.499 -31.815 1.00 75.81 179 GLY A N 1
ATOM 1290 C CA . GLY A 1 179 ? 26.794 -0.669 -33.036 1.00 75.81 179 GLY A CA 1
ATOM 1291 C C . GLY A 1 179 ? 25.290 -0.605 -32.784 1.00 75.81 179 GLY A C 1
ATOM 1292 O O . GLY A 1 179 ? 24.622 0.185 -33.436 1.00 75.81 179 GLY A O 1
ATOM 1293 N N . ILE A 1 180 ? 24.759 -1.364 -31.826 1.00 74.94 180 ILE A N 1
ATOM 1294 C CA . ILE A 1 180 ? 23.353 -1.315 -31.406 1.00 74.94 180 ILE A CA 1
ATOM 1295 C C . ILE A 1 180 ? 23.290 -1.051 -29.902 1.00 74.94 180 ILE A C 1
ATOM 1297 O O . ILE A 1 180 ? 24.190 -1.469 -29.180 1.00 74.94 180 ILE A O 1
ATOM 1301 N N . GLY A 1 181 ? 22.273 -0.323 -29.440 1.00 78.88 181 GLY A N 1
ATOM 1302 C CA . GLY A 1 181 ? 21.971 -0.140 -28.021 1.00 78.88 181 GLY A CA 1
ATOM 1303 C C . GLY A 1 181 ? 20.468 -0.098 -27.787 1.00 78.88 181 GLY A C 1
ATOM 1304 O O . GLY A 1 181 ? 19.767 0.617 -28.504 1.00 78.88 181 GLY A O 1
ATOM 1305 N N . VAL A 1 182 ? 19.978 -0.855 -26.806 1.00 80.44 182 VAL A N 1
ATOM 1306 C CA . VAL A 1 182 ? 18.542 -0.946 -26.505 1.00 80.44 182 VAL A CA 1
ATOM 1307 C C . VAL A 1 182 ? 18.291 -0.694 -25.022 1.00 80.44 182 VAL A C 1
ATOM 1309 O O . VAL A 1 182 ? 18.990 -1.239 -24.181 1.00 80.44 182 VAL A O 1
ATOM 1312 N N . SER A 1 183 ? 17.306 0.129 -24.686 1.00 84.12 183 SER A N 1
ATOM 1313 C CA . SER A 1 183 ? 16.876 0.352 -23.303 1.00 84.12 183 SER A CA 1
ATOM 1314 C C . SER A 1 183 ? 15.372 0.124 -23.195 1.00 84.12 183 SER A C 1
ATOM 1316 O O . SER A 1 183 ? 14.621 0.710 -23.972 1.00 84.12 183 SER A O 1
ATOM 1318 N N . VAL A 1 184 ? 14.928 -0.753 -22.294 1.00 83.62 184 VAL A N 1
ATOM 1319 C CA . VAL A 1 184 ? 13.501 -1.053 -22.099 1.00 83.62 184 VAL A CA 1
ATOM 1320 C C . VAL A 1 184 ? 13.143 -0.967 -20.626 1.00 83.62 184 VAL A C 1
ATOM 1322 O O . VAL A 1 184 ? 13.773 -1.602 -19.791 1.00 83.62 184 VAL A O 1
ATOM 1325 N N . GLY A 1 185 ? 12.108 -0.208 -20.304 1.00 83.75 185 GLY A N 1
ATOM 1326 C CA . GLY A 1 1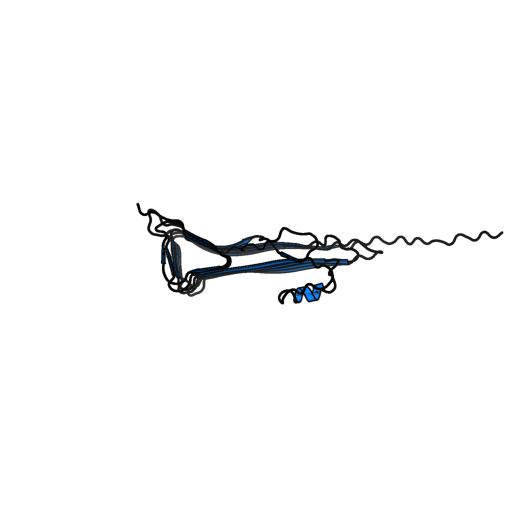85 ? 11.523 -0.176 -18.973 1.00 83.75 185 GLY A CA 1
ATOM 1327 C C . GLY A 1 185 ? 10.074 -0.610 -19.012 1.00 83.75 185 GLY A C 1
ATOM 1328 O O . GLY A 1 185 ? 9.321 -0.131 -19.855 1.00 83.75 185 GLY A O 1
ATOM 1329 N N . VAL A 1 186 ? 9.674 -1.461 -18.080 1.00 85.81 186 VAL A N 1
ATOM 1330 C CA . VAL A 1 186 ? 8.276 -1.770 -17.792 1.00 85.81 186 VAL A CA 1
ATOM 1331 C C . VAL A 1 186 ? 8.058 -1.484 -16.318 1.00 85.81 186 VAL A C 1
ATOM 1333 O O . VAL A 1 186 ? 8.741 -2.052 -15.475 1.00 85.81 186 VAL A O 1
ATOM 1336 N N . LEU A 1 187 ? 7.142 -0.575 -16.013 1.00 88.12 187 LEU A N 1
ATOM 1337 C CA . LEU A 1 187 ? 6.764 -0.239 -14.651 1.00 88.12 187 LEU A CA 1
ATOM 1338 C C . LEU A 1 187 ? 5.244 -0.345 -14.567 1.00 88.12 187 LEU A C 1
ATOM 1340 O O . LEU A 1 187 ? 4.526 0.365 -15.269 1.00 88.12 187 LEU A O 1
ATOM 1344 N N . THR A 1 188 ? 4.762 -1.292 -13.771 1.00 90.56 188 THR A N 1
ATOM 1345 C CA . THR A 1 188 ? 3.336 -1.489 -13.514 1.00 90.56 188 THR A CA 1
ATOM 1346 C C . THR A 1 188 ? 3.083 -1.448 -12.018 1.00 90.56 188 THR A C 1
ATOM 1348 O O . THR A 1 188 ? 3.684 -2.227 -11.283 1.00 90.56 188 THR A O 1
ATOM 1351 N N . THR A 1 189 ? 2.222 -0.543 -11.564 1.00 93.69 189 THR 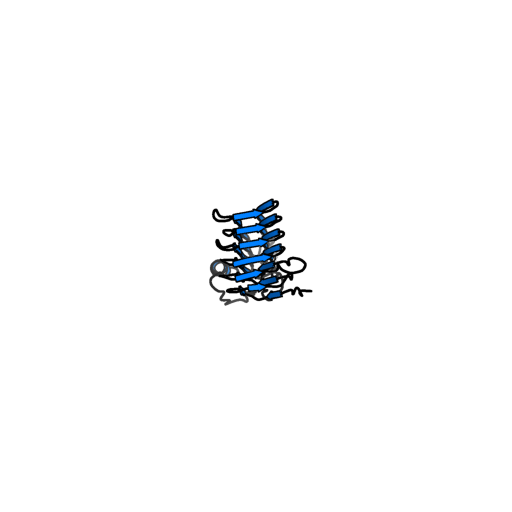A N 1
ATOM 1352 C CA . THR A 1 189 ? 1.949 -0.357 -10.133 1.00 93.69 189 THR A CA 1
ATOM 1353 C C . THR A 1 189 ? 0.470 -0.150 -9.875 1.00 93.69 189 THR A C 1
ATOM 1355 O O . THR A 1 189 ? -0.120 0.758 -10.462 1.00 93.69 189 THR A O 1
ATOM 1358 N N . TYR A 1 190 ? -0.087 -0.918 -8.950 1.00 95.06 190 TYR A N 1
ATOM 1359 C CA . TYR A 1 190 ? -1.467 -0.777 -8.504 1.00 95.06 190 TYR A CA 1
ATOM 1360 C C . TYR A 1 190 ? -1.492 -0.580 -6.991 1.00 95.06 190 TYR A C 1
ATOM 1362 O O . TYR A 1 190 ? -0.937 -1.392 -6.259 1.00 95.06 190 TYR A O 1
ATOM 1370 N N . ALA A 1 191 ? -2.119 0.497 -6.531 1.00 97.81 191 ALA A N 1
ATOM 1371 C CA . ALA A 1 191 ? -2.380 0.730 -5.118 1.00 97.81 191 ALA A CA 1
ATOM 1372 C C . ALA A 1 191 ? -3.886 0.907 -4.923 1.00 97.81 191 ALA A C 1
ATOM 1374 O O . ALA A 1 191 ? -4.457 1.896 -5.393 1.00 97.81 191 ALA A O 1
ATOM 1375 N N . ASN A 1 192 ? -4.534 -0.046 -4.255 1.00 97.94 192 ASN A N 1
ATOM 1376 C CA . ASN A 1 192 ? -5.976 -0.015 -4.039 1.00 97.94 192 ASN A CA 1
ATOM 1377 C C . ASN A 1 192 ? -6.317 -0.026 -2.550 1.00 97.94 192 ASN A C 1
ATOM 1379 O O . ASN A 1 192 ? -5.721 -0.750 -1.753 1.00 97.94 192 ASN A O 1
ATOM 1383 N N . ILE A 1 193 ? -7.315 0.770 -2.185 1.00 98.69 193 ILE A N 1
ATOM 1384 C CA . ILE A 1 193 ? -7.997 0.696 -0.899 1.00 98.69 193 ILE A CA 1
ATOM 1385 C C . ILE A 1 193 ? -9.486 0.530 -1.181 1.00 98.69 193 ILE A C 1
ATOM 1387 O O . ILE A 1 193 ? -10.080 1.382 -1.847 1.00 98.69 193 ILE A O 1
ATOM 1391 N N . ASN A 1 194 ? -10.093 -0.521 -0.642 1.00 98.50 194 ASN A N 1
ATOM 1392 C CA . ASN A 1 194 ? -11.538 -0.717 -0.655 1.00 98.50 194 ASN A CA 1
ATOM 1393 C C . ASN A 1 194 ? -12.063 -0.745 0.778 1.00 98.50 194 ASN A C 1
ATOM 1395 O O . ASN A 1 194 ? -11.560 -1.480 1.628 1.00 98.50 194 ASN A O 1
ATOM 1399 N N . VAL A 1 195 ? -13.094 0.054 1.041 1.00 98.56 195 VAL A N 1
ATOM 1400 C CA . VAL A 1 195 ? -13.735 0.136 2.352 1.00 98.56 195 VAL A CA 1
ATOM 1401 C C . VAL A 1 195 ? -15.216 -0.181 2.226 1.00 98.56 195 VAL A C 1
ATOM 1403 O O . VAL A 1 195 ? -15.955 0.590 1.617 1.00 98.56 195 VAL A O 1
ATOM 1406 N N . HIS A 1 196 ? -15.633 -1.287 2.839 1.00 98.38 196 HIS A N 1
ATOM 1407 C CA . HIS A 1 196 ? -17.026 -1.720 3.001 1.00 98.38 196 HIS A CA 1
ATOM 1408 C C . HIS A 1 196 ? -17.510 -1.652 4.458 1.00 98.38 196 HIS A C 1
ATOM 1410 O O . HIS A 1 196 ? -18.710 -1.594 4.708 1.00 98.38 196 HIS A O 1
ATOM 1416 N N . GLY A 1 197 ? -16.588 -1.712 5.424 1.00 96.56 197 GLY A N 1
ATOM 1417 C CA . GLY A 1 197 ? -16.901 -1.845 6.848 1.00 96.56 197 GLY A CA 1
ATOM 1418 C C . GLY A 1 197 ? -17.390 -0.575 7.549 1.00 96.56 197 GLY A C 1
ATOM 1419 O O . GLY A 1 197 ? -17.704 0.457 6.947 1.00 96.56 197 GLY A O 1
ATOM 1420 N N . THR A 1 198 ? -17.444 -0.649 8.879 1.00 98.69 198 THR A N 1
ATOM 1421 C CA . THR A 1 198 ? -17.781 0.489 9.744 1.00 98.69 198 THR A CA 1
ATOM 1422 C C . THR A 1 198 ? -16.518 1.111 10.328 1.00 98.69 198 THR A C 1
ATOM 1424 O O . THR A 1 198 ? -15.769 0.443 11.036 1.00 98.69 198 THR A O 1
ATOM 1427 N N . LEU A 1 199 ? -16.310 2.402 10.070 1.00 98.69 199 LEU A N 1
ATOM 1428 C CA . LEU A 1 199 ? -15.227 3.207 10.627 1.00 98.69 199 LEU A CA 1
ATOM 1429 C C . LEU A 1 199 ? -15.814 4.243 11.589 1.00 98.69 199 LEU A C 1
ATOM 1431 O O . LEU A 1 199 ? -16.652 5.058 11.196 1.00 98.69 199 LEU A O 1
ATOM 1435 N N . HIS A 1 200 ? -15.364 4.232 12.836 1.00 98.69 200 HIS A N 1
ATOM 1436 C CA . HIS A 1 200 ? -15.730 5.208 13.849 1.00 98.69 200 HIS A CA 1
ATOM 1437 C C . HIS A 1 200 ? -14.475 5.814 14.473 1.00 98.69 200 HIS A C 1
ATOM 1439 O O . HIS A 1 200 ? -13.735 5.124 15.165 1.00 98.69 200 HIS A O 1
ATOM 1445 N N . ALA A 1 201 ? -14.259 7.103 14.235 1.00 98.31 201 ALA A N 1
ATOM 1446 C CA . ALA A 1 201 ? -13.177 7.892 14.806 1.00 98.31 201 ALA A CA 1
ATOM 1447 C C . ALA A 1 201 ? -13.768 9.076 15.577 1.00 98.31 201 ALA A C 1
ATOM 1449 O O . ALA A 1 201 ? -14.722 9.710 15.113 1.00 98.31 201 ALA A O 1
ATOM 1450 N N . SER A 1 202 ? -13.204 9.395 16.741 1.00 98.25 202 SER A N 1
ATOM 1451 C CA . SER A 1 202 ? -13.593 10.615 17.467 1.00 98.25 202 SER A CA 1
ATOM 1452 C C . SER A 1 202 ? -12.954 11.872 16.876 1.00 98.25 202 SER A C 1
ATOM 1454 O O . SER A 1 202 ? -13.489 12.960 17.079 1.00 98.25 202 SER A O 1
ATOM 1456 N N . ASP A 1 203 ? -11.871 11.718 16.110 1.00 98.06 203 ASP A N 1
ATOM 1457 C CA . ASP A 1 203 ? -11.225 12.783 15.342 1.00 98.06 203 ASP A CA 1
ATOM 1458 C C . ASP A 1 203 ? -11.428 12.562 13.831 1.00 98.06 203 ASP A C 1
ATOM 1460 O O . ASP A 1 203 ? -12.573 12.628 13.364 1.00 98.06 203 ASP A O 1
ATOM 1464 N N . ASP A 1 204 ? -10.360 12.335 13.059 1.00 98.44 204 ASP A N 1
ATOM 1465 C CA . ASP A 1 204 ? -10.412 12.235 11.600 1.00 98.44 204 ASP A CA 1
ATOM 1466 C C . ASP A 1 204 ? -10.460 10.780 11.108 1.00 98.44 204 ASP A C 1
ATOM 1468 O O . ASP A 1 204 ? -9.910 9.856 11.715 1.00 98.44 204 ASP A O 1
ATOM 1472 N N . VAL A 1 205 ? -11.060 10.590 9.931 1.00 98.69 205 VAL A N 1
ATOM 1473 C CA . VAL A 1 205 ? -10.881 9.386 9.110 1.00 98.69 205 VAL A CA 1
ATOM 1474 C C . VAL A 1 205 ? -10.166 9.784 7.826 1.00 98.69 205 VAL A C 1
ATOM 1476 O O . VAL A 1 205 ? -10.694 10.557 7.027 1.00 98.69 205 VAL A O 1
ATOM 1479 N N . VAL A 1 206 ? -8.969 9.245 7.615 1.00 98.69 206 VAL A N 1
ATOM 1480 C CA . VAL A 1 206 ? -8.116 9.537 6.460 1.00 98.69 206 VAL A CA 1
ATOM 1481 C C . VAL A 1 206 ? -7.883 8.252 5.676 1.00 98.69 206 VAL A C 1
ATOM 1483 O O . VAL A 1 206 ? -7.373 7.279 6.219 1.00 98.69 206 VAL A O 1
ATOM 1486 N N . ILE A 1 207 ? -8.273 8.247 4.405 1.00 98.69 207 ILE A N 1
ATOM 1487 C CA . ILE A 1 207 ? -8.103 7.136 3.469 1.00 98.69 207 ILE A CA 1
ATOM 1488 C C . ILE A 1 207 ? -7.339 7.682 2.269 1.00 98.69 207 ILE A C 1
ATOM 1490 O O . ILE A 1 207 ? -7.889 8.448 1.474 1.00 98.69 207 ILE A O 1
ATOM 1494 N N . GLN A 1 208 ? -6.066 7.328 2.143 1.00 98.44 208 GLN A N 1
ATOM 1495 C CA . GLN A 1 208 ? -5.197 7.883 1.117 1.00 98.44 208 GLN A CA 1
ATOM 1496 C C . GLN A 1 208 ? -4.469 6.791 0.370 1.00 98.44 208 GLN A C 1
ATOM 1498 O O . GLN A 1 208 ? -3.838 5.914 0.949 1.00 98.44 208 GLN A O 1
ATOM 1503 N N . THR A 1 209 ? -4.493 6.893 -0.950 1.00 98.12 209 THR A N 1
ATOM 1504 C CA . THR A 1 209 ? -3.596 6.113 -1.786 1.00 98.12 209 THR A CA 1
ATOM 1505 C C . THR A 1 209 ? -2.775 7.011 -2.692 1.00 98.12 209 THR A C 1
ATOM 1507 O O . THR A 1 209 ? -3.222 8.057 -3.177 1.00 98.12 209 THR A O 1
ATOM 1510 N N . ARG A 1 210 ? -1.525 6.610 -2.895 1.00 98.19 210 ARG A N 1
ATOM 1511 C CA . ARG A 1 210 ? -0.578 7.336 -3.714 1.00 98.19 210 ARG A CA 1
ATOM 1512 C C . ARG A 1 210 ? 0.313 6.382 -4.478 1.00 98.19 210 ARG A C 1
ATOM 1514 O O . ARG A 1 210 ? 0.973 5.524 -3.908 1.00 98.19 210 ARG A O 1
ATOM 1521 N N . VAL A 1 211 ? 0.405 6.623 -5.775 1.00 97.88 211 VAL A N 1
ATOM 1522 C CA . VAL A 1 211 ? 1.398 6.010 -6.648 1.00 97.88 211 VAL A CA 1
ATOM 1523 C C . VAL A 1 211 ? 2.292 7.113 -7.195 1.00 97.88 211 VAL A C 1
ATOM 1525 O O . VAL A 1 211 ? 1.816 8.076 -7.793 1.00 97.88 211 VAL A O 1
ATOM 1528 N N . SER A 1 212 ? 3.599 7.006 -6.974 1.00 97.19 212 SER A N 1
ATOM 1529 C CA . SER A 1 212 ? 4.604 7.943 -7.476 1.00 97.19 212 SER A CA 1
ATOM 1530 C C . SER A 1 212 ? 5.709 7.174 -8.181 1.00 97.19 212 SER A C 1
ATOM 1532 O O . SER A 1 212 ? 6.505 6.483 -7.556 1.00 97.19 212 SER A O 1
ATOM 1534 N N . THR A 1 213 ? 5.795 7.309 -9.497 1.00 93.94 213 THR A N 1
ATOM 1535 C CA . THR A 1 213 ? 6.748 6.542 -10.294 1.00 93.94 213 THR A CA 1
ATOM 1536 C C . THR A 1 213 ? 7.710 7.459 -11.032 1.00 93.94 213 THR A C 1
ATOM 1538 O O . THR A 1 213 ? 7.360 8.555 -11.485 1.00 93.94 213 THR A O 1
ATOM 1541 N N . THR A 1 214 ? 8.963 7.023 -11.131 1.00 92.00 214 THR A N 1
ATOM 1542 C CA . THR A 1 214 ? 9.994 7.679 -11.935 1.00 92.00 214 THR A CA 1
ATOM 1543 C C . THR A 1 214 ? 10.644 6.651 -12.846 1.00 92.00 214 THR A C 1
ATOM 1545 O O . THR A 1 214 ? 11.141 5.631 -12.386 1.00 92.00 214 THR A O 1
ATOM 1548 N N . GLN A 1 215 ? 10.680 6.915 -14.148 1.00 90.00 215 GLN A N 1
ATOM 1549 C CA . GLN A 1 215 ? 11.270 6.021 -15.135 1.00 90.00 215 GLN A CA 1
ATOM 1550 C C . GLN A 1 215 ? 12.171 6.777 -16.116 1.00 90.00 215 GLN A C 1
ATOM 1552 O O . GLN A 1 215 ? 11.783 7.802 -16.675 1.00 90.00 215 GLN A O 1
ATOM 1557 N N . ALA A 1 216 ? 13.372 6.256 -16.368 1.00 89.25 216 ALA A N 1
ATOM 1558 C CA . ALA A 1 216 ? 14.319 6.829 -17.320 1.00 89.25 216 ALA A CA 1
ATOM 1559 C C . ALA A 1 216 ? 14.962 5.750 -18.204 1.00 89.25 216 ALA A C 1
ATOM 1561 O O . ALA A 1 216 ? 15.737 4.933 -17.717 1.00 89.25 216 ALA A O 1
ATOM 1562 N N . ALA A 1 217 ? 14.690 5.770 -19.512 1.00 87.75 217 ALA A N 1
ATOM 1563 C CA . ALA A 1 217 ? 15.298 4.875 -20.501 1.00 87.75 217 ALA A CA 1
ATOM 1564 C C . ALA A 1 217 ? 16.230 5.646 -21.440 1.00 87.75 217 ALA A C 1
ATOM 1566 O O . ALA A 1 217 ? 15.778 6.485 -22.221 1.00 87.75 217 ALA A O 1
ATOM 1567 N N . THR A 1 218 ? 17.526 5.335 -21.419 1.00 87.94 218 THR A N 1
ATOM 1568 C CA . THR A 1 218 ? 18.518 5.942 -22.317 1.00 87.94 218 THR A CA 1
ATOM 1569 C C . THR A 1 218 ? 19.262 4.883 -23.122 1.00 87.94 218 THR A C 1
ATOM 1571 O O . THR A 1 218 ? 19.809 3.944 -22.561 1.00 87.94 218 THR A O 1
ATOM 1574 N N . ALA A 1 219 ? 19.341 5.050 -24.444 1.00 86.00 219 ALA A N 1
ATOM 1575 C CA . ALA A 1 219 ? 20.126 4.206 -25.341 1.00 86.00 219 ALA A CA 1
ATOM 1576 C C . ALA A 1 219 ? 21.078 5.050 -26.201 1.00 86.00 219 ALA A C 1
ATOM 1578 O O . ALA A 1 219 ? 20.650 5.810 -27.074 1.00 86.00 219 ALA A O 1
ATOM 1579 N N . LYS A 1 220 ? 22.389 4.895 -25.977 1.00 85.62 220 LYS A N 1
ATOM 1580 C CA . LYS A 1 220 ? 23.437 5.668 -26.663 1.00 85.62 220 LYS A CA 1
ATOM 1581 C C . LYS A 1 220 ? 24.630 4.789 -27.071 1.00 85.62 220 LYS A C 1
ATOM 1583 O O . LYS A 1 220 ? 25.692 4.848 -26.450 1.00 85.62 220 LYS A O 1
ATOM 1588 N N . PRO A 1 221 ? 24.488 3.952 -28.110 1.00 82.31 221 PRO A N 1
ATOM 1589 C CA . PRO A 1 221 ? 25.570 3.093 -28.561 1.00 82.31 221 PRO A CA 1
ATOM 1590 C C . PRO A 1 221 ? 26.712 3.878 -29.207 1.00 82.31 221 PRO A C 1
ATOM 1592 O O . PRO A 1 221 ? 26.520 4.870 -29.914 1.00 82.31 221 PRO A O 1
ATOM 1595 N N . SER A 1 222 ? 27.921 3.358 -29.031 1.00 80.69 222 SER A N 1
ATOM 1596 C CA . SER A 1 222 ? 29.095 3.775 -29.791 1.00 80.69 222 SER A CA 1
ATOM 1597 C C . SER A 1 222 ? 29.060 3.183 -31.198 1.00 80.69 222 SER A C 1
ATOM 1599 O O . SER A 1 222 ? 28.799 1.993 -31.368 1.00 80.69 222 SER A O 1
ATOM 1601 N N . GLY A 1 223 ? 29.364 3.985 -32.221 1.00 76.38 223 GLY A N 1
ATOM 1602 C CA . GLY A 1 223 ? 29.381 3.502 -33.602 1.00 76.38 223 GLY A CA 1
ATOM 1603 C C . GLY A 1 223 ? 30.476 2.464 -33.875 1.00 76.38 223 GLY A C 1
ATOM 1604 O O . GLY A 1 223 ? 31.640 2.667 -33.529 1.00 76.38 223 GLY A O 1
ATOM 1605 N N . VAL A 1 224 ? 30.119 1.382 -34.569 1.00 75.19 224 VAL A N 1
ATOM 1606 C CA . VAL A 1 224 ? 31.040 0.338 -35.044 1.00 75.19 224 VAL A CA 1
ATOM 1607 C C . VAL A 1 224 ? 31.020 0.333 -36.564 1.00 75.19 224 VAL A C 1
ATOM 1609 O O . VAL A 1 224 ? 29.965 0.206 -37.175 1.00 75.19 224 VAL A O 1
ATOM 1612 N N . LYS A 1 225 ? 32.191 0.489 -37.196 1.00 75.75 225 LYS A N 1
ATOM 1613 C CA . LYS A 1 225 ? 32.339 0.489 -38.668 1.00 75.75 225 LYS A CA 1
ATOM 1614 C C . LYS A 1 225 ? 31.381 1.453 -39.399 1.00 75.75 225 LYS A C 1
ATOM 1616 O O . LYS A 1 225 ? 30.940 1.173 -40.506 1.00 75.75 225 LYS A O 1
ATOM 1621 N N . GLY A 1 226 ? 31.078 2.604 -38.794 1.00 72.12 226 GLY A N 1
ATOM 1622 C CA . GLY A 1 226 ? 30.176 3.600 -39.385 1.00 72.12 226 GLY A CA 1
ATOM 1623 C C . GLY A 1 226 ? 28.683 3.304 -39.201 1.00 72.12 226 GLY A C 1
ATOM 1624 O O . GLY A 1 226 ? 27.867 4.014 -39.780 1.00 72.12 226 GLY A O 1
ATOM 1625 N N . PHE A 1 227 ? 28.326 2.314 -38.381 1.00 71.00 227 PHE A N 1
ATOM 1626 C CA . PHE A 1 227 ? 26.950 1.979 -38.027 1.00 71.00 227 PHE A CA 1
ATOM 1627 C C . PHE A 1 227 ? 26.697 2.212 -36.530 1.00 71.00 227 PHE A C 1
ATOM 1629 O O . PHE A 1 227 ? 27.523 1.843 -35.693 1.00 71.00 227 PHE A O 1
ATOM 1636 N N . ALA A 1 228 ? 25.567 2.840 -36.209 1.00 81.88 228 ALA A N 1
ATOM 1637 C CA . ALA A 1 228 ? 25.046 3.010 -34.856 1.00 81.88 228 ALA A CA 1
ATOM 1638 C C . ALA A 1 228 ? 23.509 3.018 -34.920 1.00 81.88 228 ALA A C 1
ATOM 1640 O O . ALA A 1 228 ? 22.955 3.821 -35.669 1.00 81.88 228 ALA A O 1
ATOM 1641 N N . GLY A 1 229 ? 22.831 2.171 -34.148 1.00 78.88 229 GLY A N 1
ATOM 1642 C CA . GLY A 1 229 ? 21.371 2.108 -34.055 1.00 78.88 229 GLY A CA 1
ATOM 1643 C C . GLY A 1 229 ? 20.913 2.023 -32.604 1.00 78.88 229 GLY A C 1
ATOM 1644 O O . GLY A 1 229 ? 21.451 1.239 -31.833 1.00 78.88 229 GLY A O 1
ATOM 1645 N N . SER A 1 230 ? 19.940 2.837 -32.213 1.00 85.00 230 SER A N 1
ATOM 1646 C CA . SER A 1 230 ? 19.492 2.950 -30.821 1.00 85.00 230 SER A CA 1
ATOM 1647 C C . SER A 1 230 ? 17.980 2.808 -30.712 1.00 85.00 230 SER A C 1
ATOM 1649 O O . SER A 1 230 ? 17.270 3.408 -31.517 1.00 85.00 230 SER A O 1
ATOM 1651 N N . ALA A 1 231 ? 17.501 2.101 -29.689 1.00 82.12 231 ALA A N 1
ATOM 1652 C CA . ALA A 1 231 ? 16.088 2.056 -29.322 1.00 82.12 231 ALA A CA 1
ATOM 1653 C C . ALA A 1 231 ? 15.927 2.251 -27.810 1.00 82.12 231 ALA A C 1
ATOM 1655 O O . ALA A 1 231 ? 16.668 1.661 -27.031 1.00 82.12 231 ALA A O 1
ATOM 1656 N N . ALA A 1 232 ? 14.965 3.070 -27.399 1.00 86.81 232 ALA A N 1
ATOM 1657 C CA . ALA A 1 232 ? 14.591 3.235 -26.000 1.00 86.81 232 ALA A CA 1
ATOM 1658 C C . ALA A 1 232 ? 13.065 3.179 -25.888 1.00 86.81 232 ALA A C 1
ATOM 1660 O O . ALA A 1 232 ? 12.376 3.843 -26.664 1.00 86.81 232 ALA A O 1
ATOM 1661 N N . VAL A 1 233 ? 12.552 2.363 -24.970 1.00 84.94 233 VAL A N 1
ATOM 1662 C CA . VAL A 1 233 ? 11.119 2.116 -24.774 1.00 84.94 233 VAL A CA 1
ATOM 1663 C C . VAL A 1 233 ? 10.809 2.135 -23.284 1.00 84.94 233 VAL A C 1
ATOM 1665 O O . VAL A 1 233 ? 11.531 1.544 -22.486 1.00 84.94 233 VAL A O 1
ATOM 1668 N N . THR A 1 234 ? 9.716 2.789 -22.915 1.00 86.25 234 THR A N 1
ATOM 1669 C CA . THR A 1 234 ? 9.166 2.774 -21.558 1.00 86.25 234 THR A CA 1
ATOM 1670 C C . THR A 1 234 ? 7.688 2.445 -21.626 1.00 86.25 234 THR A C 1
ATOM 1672 O O . THR A 1 234 ? 6.950 3.078 -22.382 1.00 86.25 234 THR A O 1
ATOM 1675 N N . VAL A 1 235 ? 7.267 1.468 -20.838 1.00 87.38 235 VAL A N 1
ATOM 1676 C CA . VAL A 1 235 ? 5.871 1.128 -20.599 1.00 87.38 235 VAL A CA 1
ATOM 1677 C C . VAL A 1 235 ? 5.580 1.463 -19.150 1.00 87.38 235 VAL A C 1
ATOM 1679 O O . VAL A 1 235 ? 6.256 0.956 -18.253 1.00 87.38 235 VAL A O 1
ATOM 1682 N N . LEU A 1 236 ? 4.584 2.318 -18.955 1.00 89.38 236 LEU A N 1
ATOM 1683 C CA . LEU A 1 236 ? 4.136 2.765 -17.652 1.00 89.38 236 LEU A CA 1
ATOM 1684 C C . LEU A 1 236 ? 2.642 2.489 -17.534 1.00 89.38 236 LEU A C 1
ATOM 1686 O O . LEU A 1 236 ? 1.873 2.904 -18.402 1.00 89.38 236 LEU A O 1
ATOM 1690 N N . ASN A 1 237 ? 2.259 1.752 -16.500 1.00 91.75 237 ASN A N 1
ATOM 1691 C CA . ASN A 1 237 ? 0.870 1.443 -16.204 1.00 91.75 237 ASN A CA 1
ATOM 1692 C C . ASN A 1 237 ? 0.641 1.542 -14.698 1.00 91.75 237 ASN A C 1
ATOM 1694 O O . ASN A 1 237 ? 1.039 0.661 -13.940 1.00 91.75 237 ASN A O 1
ATOM 1698 N N . THR A 1 238 ? 0.069 2.651 -14.266 1.00 94.00 238 THR A N 1
ATOM 1699 C CA . THR A 1 238 ? 0.032 3.046 -12.865 1.00 94.00 238 THR A CA 1
ATOM 1700 C C . THR A 1 238 ? -1.395 3.407 -12.494 1.00 94.00 238 THR A C 1
ATOM 1702 O O . THR A 1 238 ? -2.096 4.093 -13.239 1.00 94.00 238 THR A O 1
ATOM 1705 N N . GLU A 1 239 ? -1.850 2.916 -11.349 1.00 95.75 239 GLU A N 1
ATOM 1706 C CA . GLU A 1 239 ? -3.182 3.214 -10.848 1.00 95.75 239 GLU A CA 1
ATOM 1707 C C . GLU A 1 239 ? -3.167 3.317 -9.328 1.00 95.75 239 GLU A C 1
ATOM 1709 O O . GLU A 1 239 ? -2.602 2.476 -8.631 1.00 95.75 239 GLU A O 1
ATOM 1714 N N . SER A 1 240 ? -3.833 4.352 -8.832 1.00 97.25 240 SER A N 1
ATOM 1715 C CA . SER A 1 240 ? -4.112 4.565 -7.422 1.00 97.25 240 SER A CA 1
ATOM 1716 C C . SER A 1 240 ? -5.619 4.741 -7.260 1.00 97.25 240 SER A C 1
ATOM 1718 O O . SER A 1 240 ? -6.217 5.585 -7.935 1.00 97.25 240 SER A O 1
ATOM 1720 N N . ARG A 1 241 ? -6.242 3.937 -6.396 1.00 97.94 241 ARG A N 1
ATOM 1721 C CA . ARG A 1 241 ? -7.691 3.949 -6.164 1.00 97.94 241 ARG A CA 1
ATOM 1722 C C . ARG A 1 241 ? -8.032 3.845 -4.678 1.00 97.94 241 ARG A C 1
ATOM 1724 O O . ARG A 1 241 ? -7.689 2.865 -4.033 1.00 97.94 241 ARG A O 1
ATOM 1731 N N . ALA A 1 242 ? -8.763 4.826 -4.154 1.00 97.94 242 ALA A N 1
ATOM 1732 C CA . ALA A 1 242 ? -9.456 4.722 -2.871 1.00 97.94 242 ALA A CA 1
ATOM 1733 C C . ALA A 1 242 ? -10.960 4.669 -3.136 1.00 97.94 242 ALA A C 1
ATOM 1735 O O . ALA A 1 242 ? -11.519 5.582 -3.746 1.00 97.94 242 ALA A O 1
ATOM 1736 N N . MET A 1 243 ? -11.613 3.598 -2.696 1.00 97.69 243 MET A N 1
ATOM 1737 C CA . MET A 1 243 ? -13.037 3.375 -2.897 1.00 97.69 243 MET A CA 1
ATOM 1738 C C . MET A 1 243 ? -13.726 3.114 -1.562 1.00 97.69 243 MET A C 1
ATOM 1740 O O . MET A 1 243 ? -13.424 2.152 -0.862 1.00 97.69 243 MET A O 1
ATOM 1744 N N . VAL A 1 244 ? -14.684 3.978 -1.235 1.00 97.62 244 VAL A N 1
ATOM 1745 C CA . VAL A 1 244 ? -15.620 3.785 -0.126 1.00 97.62 244 VAL A CA 1
ATOM 1746 C C . VAL A 1 244 ? -16.942 3.332 -0.730 1.00 97.62 244 VAL A C 1
ATOM 1748 O O . VAL A 1 244 ? -17.540 4.056 -1.529 1.00 97.62 244 VAL A O 1
ATOM 1751 N N . TRP A 1 245 ? -17.363 2.119 -0.397 1.00 97.81 245 TRP A N 1
ATOM 1752 C CA . TRP A 1 245 ? -18.540 1.487 -0.980 1.00 97.81 245 TRP A CA 1
ATOM 1753 C C . TRP A 1 245 ? -19.843 1.941 -0.322 1.00 97.81 245 TRP A C 1
ATOM 1755 O O . TRP A 1 245 ? -19.855 2.572 0.733 1.00 97.81 245 TRP A O 1
ATOM 1765 N N . GLU A 1 246 ? -20.969 1.626 -0.965 1.00 96.81 246 GLU A N 1
ATOM 1766 C CA . GLU A 1 246 ? -22.307 2.028 -0.504 1.00 96.81 246 GLU A CA 1
ATOM 1767 C C . GLU A 1 246 ? -22.721 1.403 0.836 1.00 96.81 246 GLU A C 1
ATOM 1769 O O . GLU A 1 246 ? -23.600 1.931 1.519 1.00 96.81 246 GLU A O 1
ATOM 1774 N N . ASP A 1 247 ? -22.107 0.281 1.208 1.00 94.88 247 ASP A N 1
ATOM 1775 C CA . ASP A 1 247 ? -22.333 -0.414 2.470 1.00 94.88 247 ASP A CA 1
ATOM 1776 C C . ASP A 1 247 ? -21.431 0.077 3.611 1.00 94.88 247 ASP A C 1
ATOM 1778 O O . ASP A 1 247 ? -21.722 -0.225 4.773 1.00 94.88 247 ASP A O 1
ATOM 1782 N N . ALA A 1 248 ? -20.428 0.907 3.306 1.00 97.56 248 ALA A N 1
ATOM 1783 C CA . ALA A 1 248 ? -19.547 1.494 4.301 1.00 97.56 248 ALA A CA 1
ATOM 1784 C C . ALA A 1 248 ? -20.264 2.519 5.183 1.00 97.56 248 ALA A C 1
ATOM 1786 O O . ALA A 1 248 ? -21.076 3.334 4.734 1.00 97.56 248 ALA A O 1
ATOM 1787 N N . LYS A 1 249 ? -19.910 2.520 6.470 1.00 98.31 249 LYS A N 1
ATOM 1788 C CA . LYS A 1 249 ? -20.409 3.493 7.450 1.00 98.31 249 LYS A CA 1
ATOM 1789 C C . LYS A 1 249 ? -19.238 4.204 8.093 1.00 98.31 249 LYS A C 1
ATOM 1791 O O . LYS A 1 249 ? -18.559 3.627 8.931 1.00 98.31 249 LYS A O 1
ATOM 1796 N N . ILE A 1 250 ? -19.033 5.464 7.730 1.00 98.00 250 ILE A N 1
ATOM 1797 C CA . ILE A 1 250 ? -17.945 6.282 8.266 1.00 98.00 250 ILE A CA 1
ATOM 1798 C C . ILE A 1 250 ? -18.530 7.349 9.186 1.00 98.00 250 ILE A C 1
ATOM 1800 O O . ILE A 1 250 ? -19.401 8.119 8.786 1.00 98.00 250 ILE A O 1
ATOM 1804 N N . THR A 1 251 ? -18.057 7.386 10.427 1.00 98.38 251 THR A N 1
ATOM 1805 C CA . THR A 1 251 ? -18.364 8.431 11.406 1.00 98.38 251 THR A CA 1
ATOM 1806 C C . THR A 1 251 ? -17.051 8.998 11.928 1.00 98.38 251 THR A C 1
ATOM 1808 O O . THR A 1 251 ? -16.315 8.289 12.605 1.00 98.38 251 THR A O 1
ATOM 1811 N N . ALA A 1 252 ? -16.783 10.263 11.621 1.00 97.69 252 ALA A N 1
ATOM 1812 C CA . ALA A 1 252 ? -15.643 11.025 12.121 1.00 97.69 252 ALA A CA 1
ATOM 1813 C C . ALA A 1 252 ? -16.164 12.168 13.001 1.00 97.69 252 ALA A C 1
ATOM 1815 O O . ALA A 1 252 ? -17.201 12.759 12.682 1.00 97.69 252 ALA A O 1
ATOM 1816 N N . GLY A 1 253 ? -15.475 12.494 14.095 1.00 97.25 253 GLY A N 1
ATOM 1817 C CA . GLY A 1 253 ? -15.818 13.676 14.893 1.00 97.25 253 GLY A CA 1
ATOM 1818 C C . GLY A 1 253 ? -15.427 14.987 14.211 1.00 97.25 253 GLY A C 1
ATOM 1819 O O . GLY A 1 253 ? -15.982 16.040 14.536 1.00 97.25 253 GLY A O 1
ATOM 1820 N N . ARG A 1 254 ? -14.513 14.915 13.236 1.00 97.31 254 ARG A N 1
ATOM 1821 C CA . ARG A 1 254 ? -14.044 16.040 12.429 1.00 97.31 254 ARG A CA 1
ATOM 1822 C C . ARG A 1 254 ? -14.171 15.753 10.930 1.00 97.31 254 ARG A C 1
ATOM 1824 O O . ARG A 1 254 ? -15.271 15.865 10.393 1.00 97.31 254 ARG A O 1
ATOM 1831 N N . ASP A 1 255 ? -13.069 15.415 10.259 1.00 98.06 255 ASP A N 1
ATOM 1832 C CA . ASP A 1 255 ? -13.004 15.335 8.804 1.00 98.06 255 ASP A CA 1
ATOM 1833 C C . ASP A 1 255 ? -12.987 13.883 8.312 1.00 98.06 255 ASP A C 1
ATOM 1835 O O . ASP A 1 255 ? -12.424 12.984 8.937 1.00 98.06 255 ASP A O 1
ATOM 1839 N N . VAL A 1 256 ? -13.586 13.671 7.139 1.00 97.88 256 VAL A N 1
ATOM 1840 C CA . VAL A 1 256 ? -13.406 12.455 6.343 1.00 97.88 256 VAL A CA 1
ATOM 1841 C C . VAL A 1 256 ? -12.658 12.848 5.078 1.00 97.88 256 VAL A C 1
ATOM 1843 O O . VAL A 1 256 ? -13.178 13.604 4.254 1.00 97.88 256 VAL A O 1
ATOM 1846 N N . ILE A 1 257 ? -11.436 12.345 4.928 1.00 98.31 257 ILE A N 1
ATOM 1847 C CA . ILE A 1 257 ? -10.559 12.630 3.794 1.00 98.31 257 ILE A CA 1
ATOM 1848 C C . ILE A 1 257 ? -10.388 11.341 3.003 1.00 98.31 257 ILE A C 1
ATOM 1850 O O . ILE A 1 257 ? -9.894 10.351 3.532 1.00 98.31 257 ILE A O 1
ATOM 1854 N N . VAL A 1 258 ? -10.781 11.368 1.731 1.00 98.00 258 VAL A N 1
ATOM 1855 C CA . VAL A 1 258 ? -10.556 10.272 0.785 1.00 98.00 258 VAL A CA 1
ATOM 1856 C C . VAL A 1 258 ? -9.811 10.845 -0.407 1.00 98.00 258 VAL A C 1
ATOM 1858 O O . VAL A 1 258 ? -10.349 11.705 -1.107 1.00 98.00 258 VAL A O 1
ATOM 1861 N N . ASP A 1 259 ? -8.574 10.405 -0.612 1.00 97.94 259 ASP A N 1
ATOM 1862 C CA . ASP A 1 259 ? -7.717 10.910 -1.681 1.00 97.94 259 ASP A CA 1
ATOM 1863 C C . ASP A 1 259 ? -7.004 9.777 -2.418 1.00 97.94 259 ASP A C 1
ATOM 1865 O O . ASP A 1 259 ? -6.610 8.764 -1.837 1.00 97.94 259 ASP A O 1
ATOM 1869 N N . ALA A 1 260 ? -6.840 9.968 -3.720 1.00 97.31 260 ALA A N 1
ATOM 1870 C CA . ALA A 1 260 ? -6.124 9.051 -4.584 1.00 97.31 260 ALA A CA 1
ATOM 1871 C C . ALA A 1 260 ? -5.312 9.849 -5.597 1.00 97.31 260 ALA A C 1
ATOM 1873 O O . ALA A 1 260 ? -5.853 10.673 -6.339 1.00 97.31 260 ALA A O 1
ATOM 1874 N N . SER A 1 261 ? -4.005 9.599 -5.644 1.00 97.31 261 SER A N 1
ATOM 1875 C CA . SER A 1 261 ? -3.104 10.345 -6.519 1.00 97.31 261 SER A CA 1
ATOM 1876 C C . SER A 1 261 ? -2.133 9.433 -7.254 1.00 97.31 261 SER A C 1
ATOM 1878 O O . SER A 1 261 ? -1.518 8.537 -6.687 1.00 97.31 261 SER A O 1
ATOM 1880 N N . THR A 1 262 ? -1.978 9.683 -8.552 1.00 96.50 262 THR A N 1
ATOM 1881 C CA . THR A 1 262 ? -0.966 9.031 -9.387 1.00 96.50 262 THR A CA 1
ATOM 1882 C C . THR A 1 262 ? -0.059 10.106 -9.968 1.00 96.50 262 THR A C 1
ATOM 1884 O O . THR A 1 262 ? -0.538 11.075 -10.562 1.00 96.50 262 THR A O 1
ATOM 1887 N N . ILE A 1 263 ? 1.250 9.971 -9.764 1.00 96.31 263 ILE A N 1
ATOM 1888 C CA . ILE A 1 263 ? 2.258 10.885 -10.294 1.00 96.31 263 ILE A CA 1
ATOM 1889 C C . ILE A 1 263 ? 3.306 10.088 -11.048 1.00 96.31 263 ILE A C 1
ATOM 1891 O O . ILE A 1 263 ? 4.109 9.372 -10.458 1.00 96.31 263 ILE A O 1
ATOM 1895 N N . ASP A 1 264 ? 3.369 10.337 -12.345 1.00 94.00 264 ASP A N 1
ATOM 1896 C CA . ASP A 1 264 ? 4.260 9.633 -13.247 1.00 94.00 264 ASP A CA 1
ATOM 1897 C C . ASP A 1 264 ? 5.304 10.574 -13.835 1.00 94.00 264 ASP A C 1
ATOM 1899 O O . ASP A 1 264 ? 4.986 11.622 -14.407 1.00 94.00 264 ASP A O 1
ATOM 1903 N N . ARG A 1 265 ? 6.577 10.200 -13.706 1.00 92.75 265 ARG A N 1
ATOM 1904 C CA . ARG A 1 265 ? 7.707 10.946 -14.269 1.00 92.75 265 ARG A CA 1
ATOM 1905 C C . ARG A 1 265 ? 8.481 10.048 -15.214 1.00 92.75 265 ARG A C 1
ATOM 1907 O O . ARG A 1 265 ? 9.019 9.030 -14.804 1.00 92.75 265 ARG A O 1
ATOM 1914 N N . GLY A 1 266 ? 8.565 10.444 -16.480 1.00 88.62 266 GLY A N 1
ATOM 1915 C CA . GLY A 1 266 ? 9.207 9.656 -17.528 1.00 88.62 266 GLY A CA 1
ATOM 1916 C C . GLY A 1 266 ? 10.250 10.447 -18.310 1.00 88.62 266 GLY A C 1
ATOM 1917 O O . GLY A 1 266 ? 10.026 11.607 -18.655 1.00 88.62 266 GLY A O 1
ATOM 1918 N N . ALA A 1 267 ? 11.368 9.806 -18.647 1.00 89.00 267 ALA A N 1
ATOM 1919 C CA . ALA A 1 267 ? 12.344 10.306 -19.610 1.00 89.00 267 ALA A CA 1
ATOM 1920 C C . ALA A 1 267 ? 12.783 9.187 -20.567 1.00 89.00 267 ALA A C 1
ATOM 1922 O O . ALA A 1 267 ? 13.213 8.121 -20.135 1.00 89.00 267 ALA A O 1
ATOM 1923 N N . VAL A 1 268 ? 12.715 9.436 -21.878 1.00 88.62 268 VAL A N 1
ATOM 1924 C CA . VAL A 1 268 ? 13.145 8.477 -22.909 1.00 88.62 268 VAL A CA 1
ATOM 1925 C C . VAL A 1 268 ? 14.109 9.157 -23.869 1.00 88.62 268 VAL A C 1
ATOM 1927 O O . VAL A 1 268 ? 13.805 10.216 -24.416 1.00 88.62 268 VAL A O 1
ATOM 1930 N N . SER A 1 269 ? 15.272 8.547 -24.093 1.00 88.94 269 SER A N 1
ATOM 1931 C CA . SER A 1 269 ? 16.298 9.066 -24.995 1.00 88.94 269 SER A CA 1
ATOM 1932 C C . SER A 1 269 ? 16.940 7.953 -25.815 1.00 88.94 269 SER A C 1
ATOM 1934 O O . SER A 1 269 ? 17.472 6.984 -25.279 1.00 88.94 269 SER A O 1
ATOM 1936 N N . ALA A 1 270 ? 16.947 8.116 -27.135 1.00 86.00 270 ALA A N 1
ATOM 1937 C CA . ALA A 1 270 ? 17.665 7.246 -28.057 1.00 86.00 270 ALA A CA 1
ATOM 1938 C C . ALA A 1 270 ? 18.542 8.109 -28.968 1.00 86.00 270 ALA A C 1
ATOM 1940 O O . ALA A 1 270 ? 18.045 8.966 -29.696 1.00 86.00 270 ALA A O 1
ATOM 1941 N N . THR A 1 271 ? 19.860 7.915 -28.910 1.00 83.88 271 THR A N 1
ATOM 1942 C CA . THR A 1 271 ? 20.821 8.683 -29.710 1.00 83.88 271 THR A CA 1
ATOM 1943 C C . THR A 1 271 ? 21.768 7.754 -30.457 1.00 83.88 271 THR A C 1
ATOM 1945 O O . THR A 1 271 ? 22.526 7.005 -29.844 1.00 83.88 271 THR A O 1
ATOM 1948 N N . SER A 1 272 ? 21.815 7.873 -31.784 1.00 78.44 272 SER A N 1
ATOM 1949 C CA . SER A 1 272 ? 22.777 7.168 -32.636 1.00 78.44 272 SER A CA 1
ATOM 1950 C C . SER A 1 272 ? 23.858 8.117 -33.161 1.00 78.44 272 SER A C 1
ATOM 1952 O O . SER A 1 272 ? 23.546 9.143 -33.765 1.00 78.44 272 SER A O 1
ATOM 1954 N N . GLY A 1 273 ? 25.134 7.758 -32.994 1.00 72.69 273 GLY A N 1
ATOM 1955 C CA . GLY A 1 273 ? 26.263 8.521 -33.531 1.00 72.69 273 GLY A CA 1
ATOM 1956 C C . GLY A 1 273 ? 27.297 7.626 -34.210 1.00 72.69 273 GLY A C 1
ATOM 1957 O O . GLY A 1 273 ? 28.037 6.905 -33.542 1.00 72.69 273 GLY A O 1
ATOM 1958 N N . ALA A 1 274 ? 27.401 7.711 -35.538 1.00 70.38 274 ALA A N 1
ATOM 1959 C CA . ALA A 1 274 ? 28.448 7.048 -36.309 1.00 70.38 274 ALA A CA 1
ATOM 1960 C C . ALA A 1 274 ? 29.436 8.072 -36.890 1.00 70.38 274 ALA A C 1
ATOM 1962 O O . ALA A 1 274 ? 29.057 8.975 -37.635 1.00 70.38 274 ALA A O 1
ATOM 1963 N N . LYS A 1 275 ? 30.733 7.924 -36.592 1.00 61.03 275 LYS A N 1
ATOM 1964 C CA . LYS A 1 275 ? 31.776 8.673 -37.311 1.00 61.03 275 LYS A CA 1
ATOM 1965 C C . LYS A 1 275 ? 31.902 8.086 -38.721 1.00 61.03 275 LYS A C 1
ATOM 1967 O O . LYS A 1 275 ? 32.101 6.879 -38.857 1.00 61.03 275 LYS A O 1
ATOM 1972 N N . LYS A 1 276 ? 31.809 8.922 -39.768 1.00 54.12 276 LYS A N 1
ATOM 1973 C CA . LYS A 1 276 ? 32.095 8.505 -41.154 1.00 54.12 276 LYS A CA 1
ATOM 1974 C C . LYS A 1 276 ? 33.477 7.849 -41.201 1.00 54.12 276 LYS A C 1
ATOM 1976 O O . LYS A 1 276 ? 34.462 8.463 -40.789 1.00 54.12 276 LYS A O 1
ATOM 1981 N N . ALA A 1 277 ? 33.559 6.629 -41.728 1.00 50.25 277 ALA A N 1
ATOM 1982 C CA . ALA A 1 277 ? 34.844 6.037 -42.065 1.00 50.25 277 ALA A CA 1
ATOM 1983 C C . ALA A 1 277 ? 35.506 6.933 -43.122 1.00 50.25 277 ALA A C 1
ATOM 1985 O O . ALA A 1 277 ? 34.926 7.202 -44.177 1.00 50.25 277 ALA A O 1
ATOM 1986 N N . LYS A 1 278 ? 36.699 7.452 -42.821 1.00 45.19 278 LYS A N 1
ATOM 1987 C CA . LYS A 1 278 ? 37.495 8.198 -43.794 1.00 45.19 278 LYS A CA 1
ATOM 1988 C C . LYS A 1 278 ? 37.892 7.198 -44.881 1.00 45.19 278 LYS A C 1
ATOM 1990 O O . LYS A 1 278 ? 38.682 6.297 -44.610 1.00 45.19 278 LYS A O 1
ATOM 1995 N N . TRP A 1 279 ? 37.319 7.323 -46.077 1.00 38.56 279 TRP A N 1
ATOM 1996 C CA . TRP A 1 279 ? 37.783 6.592 -47.254 1.00 38.56 279 TRP A CA 1
ATOM 1997 C C . TRP A 1 279 ? 39.242 6.984 -47.490 1.00 38.56 279 TRP A C 1
ATOM 1999 O O . TRP A 1 279 ? 39.530 8.062 -48.003 1.00 38.56 279 TRP A O 1
ATOM 2009 N N . VAL A 1 280 ? 40.179 6.138 -47.064 1.00 47.88 280 VAL A N 1
ATOM 2010 C CA . VAL A 1 280 ? 41.562 6.240 -47.517 1.00 47.88 280 VAL A CA 1
ATOM 2011 C C . VAL A 1 280 ? 41.572 5.605 -48.898 1.00 47.88 280 VAL A C 1
ATOM 2013 O O . VAL A 1 280 ? 41.757 4.397 -49.033 1.00 47.88 280 VAL A O 1
ATOM 2016 N N . SER A 1 281 ? 41.325 6.404 -49.935 1.00 43.78 281 SER A N 1
ATOM 2017 C CA . SER A 1 281 ? 41.725 6.020 -51.282 1.00 43.78 281 SER A CA 1
ATOM 2018 C C . SER A 1 281 ? 43.248 5.893 -51.266 1.00 43.78 281 SER A C 1
ATOM 2020 O O . SER A 1 281 ? 43.984 6.874 -51.354 1.00 43.78 281 SER A O 1
ATOM 2022 N N . ARG A 1 282 ? 43.758 4.667 -51.107 1.00 46.38 282 ARG A N 1
ATOM 2023 C CA . ARG A 1 282 ? 45.116 4.361 -51.556 1.00 46.38 282 ARG A CA 1
ATOM 2024 C C . ARG A 1 282 ? 45.095 4.497 -53.074 1.00 46.38 282 ARG A C 1
ATOM 2026 O O . ARG A 1 282 ? 44.792 3.542 -53.780 1.00 46.38 282 ARG A O 1
ATOM 2033 N N . LEU A 1 283 ? 45.349 5.709 -53.560 1.00 44.91 283 LEU A N 1
ATOM 2034 C CA . LEU A 1 283 ? 45.759 5.934 -54.938 1.00 44.91 283 LEU A CA 1
ATOM 2035 C C . LEU A 1 283 ? 46.978 5.032 -55.193 1.00 44.91 283 LEU A C 1
ATOM 2037 O O . LEU A 1 283 ? 47.941 5.112 -54.421 1.00 44.91 283 LEU A O 1
ATOM 2041 N N . PRO A 1 284 ? 46.956 4.146 -56.203 1.00 46.62 284 PRO A N 1
ATOM 2042 C CA . PRO A 1 284 ? 48.162 3.440 -56.599 1.00 46.62 284 PRO A CA 1
ATOM 2043 C C . PRO A 1 284 ? 49.209 4.478 -57.023 1.00 46.62 284 PRO A C 1
ATOM 2045 O O . PRO A 1 284 ? 48.919 5.391 -57.796 1.00 46.62 284 PRO A O 1
ATOM 2048 N N . LEU A 1 285 ? 50.413 4.363 -56.456 1.00 54.72 285 LEU A N 1
ATOM 2049 C CA . LEU A 1 285 ? 51.578 5.165 -56.828 1.00 54.72 285 LEU A CA 1
ATOM 2050 C C . LEU A 1 285 ? 51.774 5.103 -58.354 1.00 54.72 285 LEU A C 1
ATOM 2052 O O . LEU A 1 285 ? 51.685 4.006 -58.914 1.00 54.72 285 LEU A O 1
ATOM 2056 N N . PRO A 1 286 ? 52.056 6.227 -59.036 1.00 48.28 286 PRO A N 1
ATOM 2057 C CA . PRO A 1 286 ? 52.345 6.186 -60.460 1.00 48.28 286 PRO A CA 1
ATOM 2058 C C . PRO A 1 286 ? 53.596 5.334 -60.699 1.00 48.28 286 PRO A C 1
ATOM 2060 O O . PRO A 1 286 ? 54.643 5.556 -60.083 1.00 48.28 286 PRO A O 1
ATOM 2063 N N . LEU A 1 287 ? 53.467 4.347 -61.592 1.00 44.94 287 LEU A N 1
ATOM 2064 C CA . LEU A 1 287 ? 54.597 3.613 -62.149 1.00 44.94 287 LEU A CA 1
ATOM 2065 C C . LEU A 1 287 ? 55.601 4.626 -62.711 1.00 44.94 287 LEU A C 1
ATOM 2067 O O . LEU A 1 287 ? 55.287 5.371 -63.638 1.00 44.94 287 LEU A O 1
ATOM 2071 N N . LYS A 1 288 ? 56.818 4.636 -62.161 1.00 45.22 288 LYS A N 1
ATOM 2072 C CA . LYS A 1 288 ? 57.971 5.224 -62.843 1.00 45.22 288 LYS A CA 1
ATOM 2073 C C . LYS A 1 288 ? 58.261 4.360 -64.068 1.00 45.22 288 LYS A C 1
ATOM 2075 O O . LYS A 1 288 ? 58.694 3.221 -63.921 1.00 45.22 288 LYS A O 1
ATOM 2080 N N . THR A 1 289 ? 58.007 4.892 -65.255 1.00 46.88 289 THR A N 1
ATOM 2081 C CA . THR A 1 289 ? 58.590 4.379 -66.496 1.00 46.88 289 THR A CA 1
ATOM 2082 C C . THR A 1 289 ? 60.079 4.725 -66.511 1.00 46.88 289 THR A C 1
ATOM 2084 O O . THR A 1 289 ? 60.441 5.867 -66.216 1.00 46.88 289 THR A O 1
ATOM 2087 N N . ALA A 1 290 ? 60.908 3.713 -66.773 1.00 48.59 290 ALA A N 1
ATOM 2088 C CA . ALA A 1 290 ? 62.338 3.839 -67.045 1.00 48.59 290 ALA A CA 1
ATOM 2089 C C . ALA A 1 290 ? 62.587 4.418 -68.443 1.00 48.59 290 ALA A C 1
ATOM 2091 O O . ALA A 1 290 ? 61.710 4.217 -69.316 1.00 48.59 290 ALA A O 1
#

pLDDT: mean 82.38, std 19.31, range [34.09, 98.81]

Foldseek 3Di:
DPDFDEDEAEDQEDAAEADEDERQQYEYEYEHQYYHADAHYEYAQHHHVHWYEYEYEHDPPADDDDDDDAAFEWEAEGEGEHAHAQYEYHTQEYHYEHEAAAGDTDTDDCDDDDDDDDDVCVVVVVVCVVCNHAEWEYEHAYEHEYYAHQNYHYAHQAEYEHEWEYEEEEETEHPAHELEHEYEYEHAYETEYEHNYEAHHAAEYHHEYEYAYAYETETEHDYDPQHHYYYTYYHYHYFWYYYYDPNYHYHHNYYYHHYTYYHYHYYTYIDTDGDPDPPPPPDPDDDDDD

Sequence (290 aa):
MTTSNDLLLTGDAVRIEGGDIVTDGGDLTVEAAAIYVGEAAELNTQGGSEDGQLALNARPMGFLNSGPANGFVDVGLFDLSIVIEEAELKAGNIVIDARIIDPDRSLIRLDSGNATVNSGIDAAVGFLEGLSLFGSISVLLASADIEIGKEAKLNATGDIRIDNEIELTAAMEPTKAYGIGVSVGVLTTYANINVHGTLHASDDVVIQTRVSTTQAATAKPSGVKGFAGSAAVTVLNTESRAMVWEDAKITAGRDVIVDASTIDRGAVSATSGAKKAKWVSRLPLPLKTA

Organism: NCBI:txid2732867

Radius of gyration: 27.28 Å; chains: 1; bounding box: 85×37×105 Å